Protein AF-A0A9N8PB62-F1 (afdb_monomer)

Secondary structure (DSSP, 8-state):
-----------S-STTEEEEEETTEEEEEEEE-GGGHHHHBGGGT-SB-BHHHHHHHH-TT---S-GGGGTTS-HHHHHHHHHHHHHHHHHHHHHH-SSSS-EEEE--SGGGGTS-S--TTEEEEE--TTGGGHHHHHHHHPPP----------SSS-HHHHHHHHHHHHHHHHHHTT--GGG------------------

Foldseek 3Di:
DDDPDPDDDDDLDFFFFFWDQDPVFIDTDVDGPPPCCCPQDQLNPHDTDHLNLLLVCLDVVDDDHHVVSNVPPDPRNSVRLLVNLQVVVLVVLVVPDPDQAADEAEAAAPRSSSHDQDHPSHPGYDDDPHRNCVVVVCVVPDQQFFDDDDDDDPPPHHPVVVQVVVQVVRLVVSVVSPHDNVPDDDDDDDDDDDDDPPPDD

Radius of gyration: 25.13 Å; Cα contacts (8 Å, |Δi|>4): 243; chains: 1; bounding box: 57×44×75 Å

Organism: NCBI:txid2773714

Structure (mmCIF, N/CA/C/O backbone):
data_AF-A0A9N8PB62-F1
#
_entry.id   AF-A0A9N8PB62-F1
#
loop_
_atom_site.group_PDB
_atom_site.id
_atom_site.type_symbol
_atom_site.label_atom_id
_atom_site.label_alt_id
_atom_site.label_comp_id
_atom_site.label_asym_id
_atom_site.label_entity_id
_atom_site.label_seq_id
_atom_site.pdbx_PDB_ins_code
_atom_site.Cartn_x
_atom_site.Cartn_y
_atom_site.Cartn_z
_atom_site.occupancy
_atom_site.B_iso_or_equiv
_atom_site.auth_seq_id
_atom_site.auth_comp_id
_atom_site.auth_asym_id
_atom_site.auth_atom_id
_atom_site.pdbx_PDB_model_num
ATOM 1 N N . MET A 1 1 ? -4.835 13.636 24.554 1.00 39.34 1 MET A N 1
ATOM 2 C CA . MET A 1 1 ? -5.761 12.693 23.899 1.00 39.34 1 MET A CA 1
ATOM 3 C C . MET A 1 1 ? -4.917 11.677 23.157 1.00 39.34 1 MET A C 1
ATOM 5 O O . MET A 1 1 ? -4.281 12.049 22.180 1.00 39.34 1 MET A O 1
ATOM 9 N N . ASN A 1 2 ? -4.845 10.448 23.664 1.00 38.50 2 ASN A N 1
ATOM 10 C CA . ASN A 1 2 ? -4.291 9.321 22.919 1.00 38.50 2 ASN A CA 1
ATOM 11 C C . ASN A 1 2 ? -5.467 8.674 22.191 1.00 38.50 2 ASN A C 1
ATOM 13 O O . ASN A 1 2 ? -6.290 8.031 22.828 1.00 38.50 2 ASN A O 1
ATOM 17 N N . PHE A 1 3 ? -5.585 8.906 20.886 1.00 50.25 3 PHE A N 1
ATOM 18 C CA . PHE A 1 3 ? -6.520 8.157 20.052 1.00 50.25 3 PHE A CA 1
ATOM 19 C C . PHE A 1 3 ? -5.812 6.902 19.550 1.00 50.25 3 PHE A C 1
ATOM 21 O O . PHE A 1 3 ? -4.700 6.994 19.026 1.00 50.25 3 PHE A O 1
ATOM 28 N N . SER A 1 4 ? -6.460 5.746 19.672 1.00 57.56 4 SER A N 1
ATOM 29 C CA . SER A 1 4 ? -6.029 4.522 18.997 1.00 57.56 4 SER A CA 1
ATOM 30 C C . SER A 1 4 ? -6.233 4.693 17.491 1.00 57.56 4 SER A C 1
ATOM 32 O O . SER A 1 4 ? -7.324 4.481 16.967 1.00 57.56 4 SER A O 1
ATOM 34 N N . TYR A 1 5 ? -5.190 5.146 16.796 1.00 69.31 5 TYR A N 1
ATOM 35 C CA . TYR A 1 5 ? -5.151 5.249 15.340 1.00 69.31 5 TYR A CA 1
ATOM 36 C C . TYR A 1 5 ? -4.331 4.078 14.778 1.00 69.31 5 TYR A C 1
ATOM 38 O O . TYR A 1 5 ? -3.300 3.741 15.366 1.00 69.31 5 TYR A O 1
ATOM 46 N N . PRO A 1 6 ? -4.747 3.450 13.663 1.00 74.88 6 PRO A N 1
ATOM 47 C CA . PRO A 1 6 ? -3.924 2.444 12.999 1.00 74.88 6 PRO A CA 1
ATOM 48 C C . PRO A 1 6 ? -2.537 3.017 12.683 1.00 74.88 6 PRO A C 1
ATOM 50 O O . PRO A 1 6 ? -2.450 4.100 12.111 1.00 74.88 6 PRO A O 1
ATOM 53 N N . ASP A 1 7 ? -1.447 2.323 13.020 1.00 83.06 7 ASP A N 1
ATOM 54 C CA . ASP A 1 7 ? -0.124 2.785 12.581 1.00 83.06 7 ASP A CA 1
ATOM 55 C C . ASP A 1 7 ? -0.032 2.650 11.057 1.00 83.06 7 ASP A C 1
ATOM 57 O O . ASP A 1 7 ? -0.105 1.552 10.499 1.00 83.06 7 ASP A O 1
ATOM 61 N N . VAL A 1 8 ? 0.084 3.789 10.377 1.00 89.69 8 VAL A N 1
ATOM 62 C CA . VAL A 1 8 ? 0.177 3.865 8.920 1.00 89.69 8 VAL A CA 1
ATOM 63 C C . VAL A 1 8 ? 1.532 4.449 8.553 1.00 89.69 8 VAL A C 1
ATOM 65 O O . VAL A 1 8 ? 1.867 5.576 8.924 1.00 89.69 8 VAL A O 1
ATOM 68 N N . LYS A 1 9 ? 2.296 3.699 7.756 1.00 89.69 9 LYS A N 1
ATOM 69 C CA . LYS A 1 9 ? 3.533 4.169 7.127 1.00 89.69 9 LYS A CA 1
ATOM 70 C C . LYS A 1 9 ? 3.310 4.351 5.633 1.00 89.69 9 LYS A C 1
ATOM 72 O O . LYS A 1 9 ? 2.931 3.417 4.934 1.00 89.69 9 LYS A O 1
ATOM 77 N N . SER A 1 10 ? 3.592 5.555 5.147 1.00 90.06 10 SER A N 1
ATOM 78 C CA . SER A 1 10 ? 3.495 5.892 3.727 1.00 90.06 10 SER A CA 1
ATOM 79 C C . SER A 1 10 ? 4.882 5.979 3.103 1.00 90.06 10 SER A C 1
ATOM 81 O O . SER A 1 10 ? 5.781 6.608 3.659 1.00 90.06 10 SER A O 1
ATOM 83 N N . ILE A 1 11 ? 5.037 5.400 1.912 1.00 92.00 11 ILE A N 1
ATOM 84 C CA . ILE A 1 11 ? 6.221 5.569 1.063 1.00 92.00 11 ILE A CA 1
ATOM 85 C C . ILE A 1 11 ? 5.816 6.027 -0.337 1.00 92.00 11 ILE A C 1
ATOM 87 O O . ILE A 1 11 ? 4.739 5.691 -0.822 1.00 92.00 11 ILE A O 1
ATOM 91 N N . GLY A 1 12 ? 6.694 6.782 -1.000 1.00 91.81 12 GLY A N 1
ATOM 92 C CA . GLY A 1 12 ? 6.495 7.293 -2.363 1.00 91.81 12 GLY A CA 1
ATOM 93 C C . GLY A 1 12 ? 6.676 6.233 -3.456 1.00 91.81 12 GLY A C 1
ATOM 94 O O . GLY A 1 12 ? 7.451 6.440 -4.389 1.00 91.81 12 GLY A O 1
ATOM 95 N N . LEU A 1 13 ? 5.999 5.090 -3.331 1.00 95.00 13 LEU A N 1
ATOM 96 C CA . LEU A 1 13 ? 6.067 3.967 -4.265 1.00 95.00 13 LEU A CA 1
ATOM 97 C C . LEU A 1 13 ? 4.663 3.605 -4.760 1.00 95.00 13 LEU A C 1
ATOM 99 O O . LEU A 1 13 ? 3.842 3.082 -4.013 1.00 95.00 13 LEU A O 1
ATOM 103 N N . GLY A 1 14 ? 4.402 3.851 -6.038 1.00 94.81 14 GLY A N 1
ATOM 104 C CA . GLY A 1 14 ? 3.176 3.449 -6.720 1.00 94.81 14 GLY A CA 1
ATOM 105 C C . GLY A 1 14 ? 3.399 3.345 -8.224 1.00 94.81 14 GLY A C 1
ATOM 106 O O . GLY A 1 14 ? 4.504 3.607 -8.693 1.00 94.81 14 GLY A O 1
ATOM 107 N N . GLY A 1 15 ? 2.356 2.992 -8.982 1.00 95.31 15 GLY A N 1
ATOM 108 C CA . GLY A 1 15 ? 2.440 2.732 -10.432 1.00 95.31 15 GLY A CA 1
ATOM 109 C C . GLY A 1 15 ? 2.981 3.888 -11.274 1.00 95.31 15 GLY A C 1
ATOM 110 O O . GLY A 1 15 ? 3.637 3.661 -12.285 1.00 95.31 15 GLY A O 1
ATOM 111 N N . GLY A 1 16 ? 2.730 5.125 -10.846 1.00 96.94 16 GLY A N 1
ATOM 112 C CA . GLY A 1 16 ? 3.211 6.327 -11.524 1.00 96.94 16 GLY A CA 1
ATOM 113 C C . GLY A 1 16 ? 4.536 6.869 -10.989 1.00 96.94 16 GLY A C 1
ATOM 114 O O . GLY A 1 16 ? 4.980 7.901 -11.485 1.00 96.94 16 GLY A O 1
ATOM 115 N N . SER A 1 17 ? 5.146 6.241 -9.972 1.00 97.88 17 SER A N 1
ATOM 116 C CA . SER A 1 17 ? 6.426 6.715 -9.430 1.00 97.88 17 SER A CA 1
ATOM 117 C C . SER A 1 17 ? 7.483 6.701 -10.528 1.00 97.88 17 SER A C 1
ATOM 119 O O . SER A 1 17 ? 7.641 5.696 -11.225 1.00 97.88 17 SER A O 1
ATOM 121 N N . ILE A 1 18 ? 8.194 7.816 -10.676 1.00 98.12 18 ILE A N 1
ATOM 122 C CA . ILE A 1 18 ? 9.150 8.017 -11.766 1.00 98.12 18 ILE A CA 1
ATOM 123 C C . ILE A 1 18 ? 10.412 7.202 -11.492 1.00 98.12 18 ILE A C 1
ATOM 125 O O . ILE A 1 18 ? 10.937 7.213 -10.377 1.00 98.12 18 ILE A O 1
ATOM 129 N N . VAL A 1 19 ? 10.895 6.488 -12.506 1.00 98.00 19 VAL A N 1
ATOM 130 C CA . VAL A 1 19 ? 12.103 5.665 -12.430 1.00 98.00 19 VAL A CA 1
ATOM 131 C C . VAL A 1 19 ? 13.220 6.356 -13.196 1.00 98.00 19 VAL A C 1
ATOM 133 O O . VAL A 1 19 ? 13.048 6.719 -14.359 1.00 98.00 19 VAL A O 1
ATOM 136 N N . ARG A 1 20 ? 14.374 6.530 -12.550 1.00 96.44 20 ARG A N 1
ATOM 137 C CA . ARG A 1 20 ? 15.567 7.106 -13.184 1.00 96.44 20 ARG A CA 1
ATOM 138 C C . ARG A 1 20 ? 16.742 6.153 -13.045 1.00 96.44 20 ARG A C 1
ATOM 140 O O . ARG A 1 20 ? 17.052 5.713 -11.935 1.00 96.44 20 ARG A O 1
ATOM 147 N N . GLU A 1 21 ? 17.387 5.861 -14.166 1.00 93.19 21 GLU A N 1
ATOM 148 C CA . GLU A 1 21 ? 18.652 5.132 -14.216 1.00 93.19 21 GLU A CA 1
ATOM 149 C C . GLU A 1 21 ? 19.822 6.123 -14.221 1.00 93.19 21 GLU A C 1
ATOM 151 O O . GLU A 1 21 ? 19.811 7.119 -14.947 1.00 93.19 21 GLU A O 1
ATOM 156 N N . HIS A 1 22 ? 20.828 5.844 -13.398 1.00 89.94 22 HIS A N 1
ATOM 157 C CA . HIS A 1 22 ? 22.083 6.584 -13.321 1.00 89.94 22 HIS A CA 1
ATOM 158 C C . HIS A 1 22 ? 23.238 5.591 -13.146 1.00 89.94 22 HIS A C 1
ATOM 160 O O . HIS A 1 22 ? 23.017 4.445 -12.755 1.00 89.94 22 HIS A O 1
ATOM 166 N N . ASP A 1 23 ? 24.480 6.041 -13.333 1.00 82.56 23 ASP A N 1
ATOM 167 C CA . ASP A 1 23 ? 25.670 5.183 -13.191 1.00 82.56 23 ASP A CA 1
ATOM 168 C C . ASP A 1 23 ? 25.783 4.527 -11.801 1.00 82.56 23 ASP A C 1
ATOM 170 O O . ASP A 1 23 ? 26.299 3.422 -11.659 1.00 82.56 23 ASP A O 1
ATOM 174 N N . ALA A 1 24 ? 25.260 5.193 -10.765 1.00 80.25 24 ALA A N 1
ATOM 175 C CA . ALA A 1 24 ? 25.245 4.708 -9.384 1.00 80.25 24 ALA A CA 1
ATOM 176 C C . ALA A 1 24 ? 24.044 3.794 -9.044 1.00 80.25 24 ALA A C 1
ATOM 178 O O . ALA A 1 24 ? 23.916 3.361 -7.897 1.00 80.25 24 ALA A O 1
ATOM 179 N N . GLY A 1 25 ? 23.152 3.517 -10.003 1.00 86.81 25 GLY A N 1
ATOM 180 C CA . GLY A 1 25 ? 21.987 2.643 -9.840 1.00 86.81 25 GLY A CA 1
ATOM 181 C C . GLY A 1 25 ? 20.647 3.305 -10.181 1.00 86.81 25 GLY A C 1
ATOM 182 O O . GLY A 1 25 ? 20.578 4.348 -10.829 1.00 86.81 25 GLY A O 1
ATOM 183 N N . THR A 1 26 ? 19.556 2.677 -9.735 1.00 95.00 26 THR A N 1
ATOM 184 C CA . THR A 1 26 ? 18.180 3.108 -10.039 1.00 95.00 26 THR A CA 1
ATOM 185 C C . THR A 1 26 ? 17.526 3.818 -8.857 1.00 95.00 26 THR A C 1
ATOM 187 O O . THR A 1 26 ? 17.574 3.352 -7.713 1.00 95.00 26 THR A O 1
ATOM 190 N N . THR A 1 27 ? 16.841 4.924 -9.142 1.00 95.94 27 THR A N 1
ATOM 191 C CA . THR A 1 27 ? 15.971 5.620 -8.185 1.00 95.94 27 THR A CA 1
ATOM 192 C C . THR A 1 27 ? 14.504 5.481 -8.589 1.00 95.94 27 THR A C 1
ATOM 194 O O . THR A 1 27 ? 14.190 5.358 -9.772 1.00 95.94 27 THR A O 1
ATOM 197 N N . VAL A 1 28 ? 13.609 5.451 -7.595 1.00 97.31 28 VAL A N 1
ATOM 198 C CA . VAL A 1 28 ? 12.157 5.316 -7.778 1.00 97.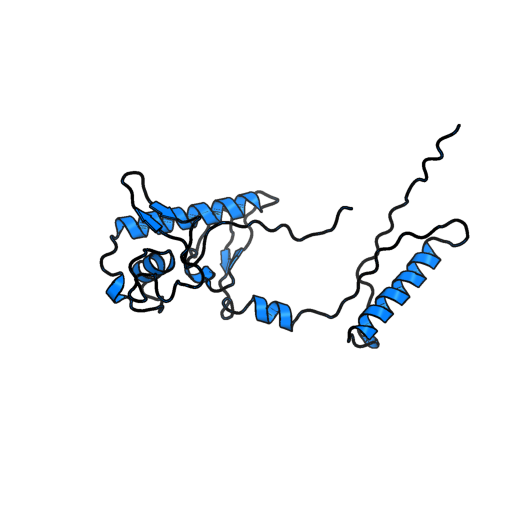31 28 VAL A CA 1
ATOM 199 C C . VAL A 1 28 ? 11.460 6.361 -6.913 1.00 97.31 28 VAL A C 1
ATOM 201 O O . VAL A 1 28 ? 11.594 6.330 -5.687 1.00 97.31 28 VAL A O 1
ATOM 204 N N . GLY A 1 29 ? 10.721 7.266 -7.550 1.00 95.12 29 GLY A N 1
ATOM 205 C CA . GLY A 1 29 ? 10.063 8.389 -6.888 1.00 95.12 29 GLY A CA 1
ATOM 206 C C . GLY A 1 29 ? 11.047 9.362 -6.207 1.00 95.12 29 GLY A C 1
ATOM 207 O O . GLY A 1 29 ? 12.228 9.396 -6.562 1.00 95.12 29 GLY A O 1
ATOM 208 N N . PRO A 1 30 ? 10.584 10.154 -5.215 1.00 93.81 30 PRO A N 1
ATOM 209 C CA . PRO A 1 30 ? 9.226 10.160 -4.649 1.00 93.81 30 PRO A CA 1
ATOM 210 C C . PRO A 1 30 ? 8.180 10.808 -5.566 1.00 93.81 30 PRO A C 1
ATOM 212 O O . PRO A 1 30 ? 6.982 10.700 -5.308 1.00 93.81 30 PRO A O 1
ATOM 215 N N . ASP A 1 31 ? 8.621 11.491 -6.617 1.00 96.12 31 ASP A N 1
ATOM 216 C CA . ASP A 1 31 ? 7.762 12.119 -7.604 1.00 96.12 31 ASP A CA 1
ATOM 217 C C . ASP A 1 31 ? 7.057 11.093 -8.503 1.00 96.12 31 ASP A C 1
ATOM 219 O O . ASP A 1 31 ? 7.514 9.965 -8.711 1.00 96.12 31 ASP A O 1
ATOM 223 N N . SER A 1 32 ? 5.881 11.479 -8.993 1.00 97.00 32 SER A N 1
ATOM 224 C CA . SER A 1 32 ? 4.968 10.588 -9.699 1.00 97.00 32 SER A CA 1
ATOM 225 C C . SER A 1 32 ? 4.154 11.358 -10.724 1.00 97.00 32 SER A C 1
ATOM 227 O O . SER A 1 32 ? 3.732 12.487 -10.470 1.00 97.00 32 SER A O 1
ATOM 229 N N . VAL A 1 33 ? 3.865 10.715 -11.854 1.00 97.06 33 VAL A N 1
ATOM 230 C CA . VAL A 1 33 ? 2.919 11.243 -12.853 1.00 97.06 33 VAL A CA 1
ATOM 231 C C . VAL A 1 33 ? 1.465 11.183 -12.362 1.00 97.06 33 VAL A C 1
ATOM 233 O O . VAL A 1 33 ? 0.587 11.840 -12.921 1.00 97.06 33 VAL A O 1
ATOM 236 N N . GLY A 1 34 ? 1.197 10.433 -11.284 1.00 93.62 34 GLY A N 1
ATOM 237 C CA . GLY A 1 34 ? -0.093 10.396 -10.597 1.00 93.62 34 GLY A CA 1
ATOM 238 C C . GLY A 1 34 ? -1.259 10.089 -11.537 1.00 93.62 34 GLY A C 1
ATOM 239 O O . GLY A 1 34 ? -1.247 9.091 -12.255 1.00 93.62 34 GLY A O 1
ATOM 240 N N . TYR A 1 35 ? -2.264 10.970 -11.550 1.00 93.31 35 TYR A N 1
ATOM 241 C CA . TYR A 1 35 ? -3.454 10.829 -12.399 1.00 93.31 35 TYR A CA 1
ATOM 242 C C . TYR A 1 35 ? -3.144 10.861 -13.906 1.00 93.31 35 TYR A C 1
ATOM 244 O O . TYR A 1 35 ? -3.961 10.405 -14.700 1.00 93.31 35 TYR A O 1
ATOM 252 N N . LYS A 1 36 ? -1.969 11.367 -14.305 1.00 97.00 36 LYS A N 1
ATOM 253 C CA . LYS A 1 36 ? -1.535 11.441 -15.706 1.00 97.00 36 LYS A CA 1
ATOM 254 C C . LYS A 1 36 ? -0.840 10.172 -16.197 1.00 97.00 36 LYS A C 1
ATOM 256 O O . LYS A 1 36 ? -0.281 10.165 -17.287 1.00 97.00 36 LYS A O 1
ATOM 261 N N . ILE A 1 37 ? -0.852 9.086 -15.421 1.00 96.75 37 ILE A N 1
ATOM 262 C CA . ILE A 1 37 ? -0.176 7.838 -15.801 1.00 96.75 37 ILE A CA 1
ATOM 263 C C . ILE A 1 37 ? -0.597 7.334 -17.186 1.00 96.75 37 ILE A C 1
ATOM 265 O O . ILE A 1 37 ? 0.260 6.933 -17.961 1.00 96.75 37 ILE A O 1
ATOM 269 N N . GLN A 1 38 ? -1.883 7.445 -17.531 1.00 96.69 38 GLN A N 1
ATOM 270 C CA . GLN A 1 38 ? -2.423 7.004 -18.822 1.00 96.69 38 GLN A CA 1
ATOM 271 C C . GLN A 1 38 ? -1.957 7.842 -20.022 1.00 96.69 38 GLN A C 1
ATOM 273 O O . GLN A 1 38 ? -2.231 7.462 -21.152 1.00 96.69 38 GLN A O 1
ATOM 278 N N . THR A 1 39 ? -1.298 8.979 -19.799 1.00 97.19 39 THR A N 1
ATOM 279 C CA . THR A 1 39 ? -0.806 9.858 -20.870 1.00 97.19 39 THR A CA 1
ATOM 280 C C . THR A 1 39 ? 0.706 10.053 -20.832 1.00 97.19 39 THR A C 1
ATOM 282 O O . THR A 1 39 ? 1.304 10.322 -21.864 1.00 97.19 39 THR A O 1
ATOM 285 N N . GLU A 1 40 ? 1.328 9.945 -19.656 1.00 98.00 40 GLU A N 1
ATOM 286 C CA . GLU A 1 40 ? 2.749 10.260 -19.457 1.00 98.00 40 GLU A CA 1
ATOM 287 C C . GLU A 1 40 ? 3.633 9.008 -19.380 1.00 98.00 40 GLU A C 1
ATOM 289 O O . GLU A 1 40 ? 4.809 9.091 -19.726 1.00 98.00 40 GLU A O 1
ATOM 294 N N . ALA A 1 41 ? 3.108 7.853 -18.948 1.00 98.06 41 ALA A N 1
ATOM 295 C CA . ALA A 1 41 ? 3.917 6.638 -18.838 1.00 98.06 41 ALA A CA 1
ATOM 296 C C . ALA A 1 41 ? 4.179 5.988 -20.206 1.00 98.06 41 ALA A C 1
ATOM 298 O O . ALA A 1 41 ? 3.347 6.066 -21.117 1.00 98.06 41 ALA A O 1
ATOM 299 N N . LEU A 1 42 ? 5.322 5.310 -20.339 1.00 98.19 42 LEU A N 1
ATOM 300 C CA . LEU A 1 42 ? 5.787 4.753 -21.616 1.00 98.19 42 LEU A CA 1
ATOM 301 C C . LEU A 1 42 ? 4.810 3.719 -22.186 1.00 98.19 42 LEU A C 1
ATOM 303 O O . LEU A 1 42 ? 4.464 3.795 -23.362 1.00 98.19 42 LEU A O 1
ATOM 307 N N . VAL A 1 43 ? 4.289 2.802 -21.362 1.00 97.69 43 VAL A N 1
ATOM 308 C CA . VAL A 1 43 ? 3.311 1.781 -21.792 1.00 97.69 43 VAL A CA 1
ATOM 309 C C . VAL A 1 43 ? 2.004 2.374 -22.321 1.00 97.69 43 VAL A C 1
ATOM 311 O O . VAL A 1 43 ? 1.225 1.656 -22.940 1.00 97.69 43 VAL A O 1
ATOM 314 N N . PHE A 1 44 ? 1.737 3.661 -22.102 1.00 97.94 44 PHE A N 1
ATOM 315 C CA . PHE A 1 44 ? 0.574 4.353 -22.660 1.00 97.94 44 PHE A CA 1
ATOM 316 C C . PHE A 1 44 ? 0.937 5.354 -23.772 1.00 97.94 44 PHE A C 1
ATOM 318 O O . PHE A 1 44 ? 0.087 6.134 -24.195 1.00 97.94 44 PHE A O 1
ATOM 325 N N . GLY A 1 45 ? 2.175 5.317 -24.277 1.00 97.06 45 GLY A N 1
ATOM 326 C CA . GLY A 1 45 ? 2.658 6.191 -25.352 1.00 97.06 45 GLY A CA 1
ATOM 327 C C . GLY A 1 45 ? 3.202 7.542 -24.880 1.00 97.06 45 GLY A C 1
ATOM 328 O O . GLY A 1 45 ? 3.442 8.422 -25.707 1.00 97.06 45 GLY A O 1
ATOM 329 N N . GLY A 1 46 ? 3.385 7.720 -23.571 1.00 97.81 46 GLY A N 1
ATOM 330 C CA . GLY A 1 46 ? 4.054 8.884 -23.003 1.00 97.81 46 GLY A CA 1
ATOM 331 C C . GLY A 1 46 ? 5.581 8.788 -23.074 1.00 97.81 46 GLY A C 1
ATOM 332 O O . GLY A 1 46 ? 6.145 7.937 -23.761 1.00 97.81 46 GLY A O 1
ATOM 333 N N . ASN A 1 47 ? 6.269 9.676 -22.358 1.00 97.38 47 ASN A N 1
ATOM 334 C CA . ASN A 1 47 ? 7.731 9.802 -22.389 1.00 97.38 47 ASN A CA 1
ATOM 335 C C . ASN A 1 47 ? 8.395 9.730 -21.003 1.00 97.38 47 ASN A C 1
ATOM 337 O O . ASN A 1 47 ? 9.609 9.911 -20.892 1.00 97.38 47 ASN A O 1
ATOM 341 N N . VAL A 1 48 ? 7.622 9.473 -19.947 1.00 98.06 48 VAL A N 1
ATOM 342 C CA . VAL A 1 48 ? 8.117 9.378 -18.576 1.00 98.06 48 VAL A CA 1
ATOM 343 C C . VAL A 1 48 ? 8.208 7.915 -18.178 1.00 98.06 48 VAL A C 1
ATOM 345 O O . VAL A 1 48 ? 7.210 7.205 -18.152 1.00 98.06 48 VAL A O 1
ATOM 348 N N . ALA A 1 49 ? 9.407 7.466 -17.817 1.00 97.94 49 ALA A N 1
ATOM 349 C CA . ALA A 1 49 ? 9.605 6.118 -17.311 1.00 97.94 49 ALA A CA 1
ATOM 350 C C . ALA A 1 49 ? 9.066 5.993 -15.873 1.00 97.94 49 ALA A C 1
ATOM 352 O O . ALA A 1 49 ? 9.459 6.741 -14.974 1.00 97.94 49 ALA A O 1
ATOM 353 N N . THR A 1 50 ? 8.170 5.037 -15.649 1.00 98.25 50 THR A N 1
ATOM 354 C CA . THR A 1 50 ? 7.466 4.804 -14.381 1.00 98.25 50 THR A CA 1
ATOM 355 C C . THR A 1 50 ? 7.645 3.375 -13.882 1.00 98.25 50 THR A C 1
ATOM 357 O O . THR A 1 50 ? 8.059 2.483 -14.619 1.00 98.25 50 THR A O 1
ATOM 360 N N . THR A 1 51 ? 7.303 3.113 -12.620 1.00 97.69 51 THR A N 1
ATOM 361 C CA . THR A 1 51 ? 7.336 1.748 -12.065 1.00 97.69 51 THR A CA 1
ATOM 362 C C . THR A 1 51 ? 6.482 0.775 -12.880 1.00 97.69 51 THR A C 1
ATOM 364 O O . THR A 1 51 ? 6.902 -0.361 -13.079 1.00 97.69 51 THR A O 1
ATOM 367 N N . THR A 1 52 ? 5.326 1.213 -13.396 1.00 97.12 52 THR A N 1
ATOM 368 C CA . THR A 1 52 ? 4.449 0.380 -14.236 1.00 97.12 52 THR A CA 1
ATOM 369 C C . THR A 1 52 ? 5.178 -0.092 -15.491 1.00 97.12 52 THR A C 1
ATOM 371 O O . THR A 1 52 ? 5.080 -1.266 -15.842 1.00 97.12 52 THR A O 1
ATOM 374 N N . ASP A 1 53 ? 5.972 0.782 -16.112 1.00 97.81 53 ASP A N 1
ATOM 375 C CA . ASP A 1 53 ? 6.738 0.467 -17.321 1.00 97.81 53 ASP A CA 1
ATOM 376 C C . ASP A 1 53 ? 7.763 -0.644 -17.066 1.00 97.81 53 ASP A C 1
ATOM 378 O O . ASP A 1 53 ? 7.788 -1.659 -17.766 1.00 97.81 53 ASP A O 1
ATOM 382 N N . TYR A 1 54 ? 8.556 -0.504 -16.000 1.00 97.56 54 TYR A N 1
ATOM 383 C CA . TYR A 1 54 ? 9.554 -1.509 -15.615 1.00 97.56 54 TYR A CA 1
ATOM 384 C C . TYR A 1 54 ? 8.912 -2.816 -15.143 1.00 97.56 54 TYR A C 1
ATOM 386 O O . TYR A 1 54 ? 9.445 -3.901 -15.389 1.00 97.56 54 TYR A O 1
ATOM 394 N N . THR A 1 55 ? 7.758 -2.737 -14.483 1.00 96.69 55 THR A N 1
ATOM 395 C CA . THR A 1 55 ? 6.976 -3.903 -14.072 1.00 96.69 55 THR A CA 1
ATOM 396 C C . THR A 1 55 ? 6.460 -4.681 -15.290 1.00 96.69 55 THR A C 1
ATOM 398 O O . THR A 1 55 ? 6.629 -5.901 -15.334 1.00 96.69 55 THR A O 1
ATOM 401 N N . VAL A 1 56 ? 5.911 -4.003 -16.306 1.00 96.69 56 VAL A N 1
ATOM 402 C CA . VAL A 1 56 ? 5.441 -4.628 -17.561 1.00 96.69 56 VAL A CA 1
ATOM 403 C C . VAL A 1 56 ? 6.598 -5.208 -18.377 1.00 96.69 56 VAL A C 1
ATOM 405 O O . VAL A 1 56 ? 6.461 -6.302 -18.930 1.00 96.69 56 VAL A O 1
ATOM 408 N N . ALA A 1 57 ? 7.736 -4.514 -18.439 1.00 96.50 57 ALA A N 1
ATOM 409 C CA . ALA A 1 57 ? 8.928 -5.004 -19.132 1.00 96.50 57 ALA A CA 1
ATOM 410 C C . ALA A 1 57 ? 9.548 -6.224 -18.428 1.00 96.50 57 ALA A C 1
ATOM 412 O O . ALA A 1 57 ? 10.007 -7.164 -19.075 1.00 96.50 57 ALA A O 1
ATOM 413 N N . GLY A 1 58 ? 9.544 -6.231 -17.093 1.00 94.06 58 GLY A N 1
ATOM 414 C CA . GLY A 1 58 ? 10.189 -7.260 -16.282 1.00 94.06 58 GLY A CA 1
ATOM 415 C C . GLY A 1 58 ? 9.346 -8.498 -15.975 1.00 94.06 58 GLY A C 1
ATOM 416 O O . GLY A 1 58 ? 9.883 -9.428 -15.361 1.00 94.06 58 GLY A O 1
ATOM 417 N N . ASN A 1 59 ? 8.058 -8.520 -16.329 1.00 91.19 59 ASN A N 1
ATOM 418 C CA . ASN A 1 59 ? 7.167 -9.653 -16.081 1.00 91.19 59 ASN A CA 1
ATOM 419 C C . ASN A 1 59 ? 6.185 -9.869 -17.245 1.00 91.19 59 ASN A C 1
ATOM 421 O O . ASN A 1 59 ? 5.236 -9.112 -17.452 1.00 91.19 59 ASN A O 1
ATOM 425 N N . GLY A 1 60 ? 6.389 -10.983 -17.954 1.00 87.81 60 GLY A N 1
ATOM 426 C CA . GLY A 1 60 ? 5.618 -11.374 -19.131 1.00 87.81 60 GLY A CA 1
ATOM 427 C C . GLY A 1 60 ? 4.122 -11.602 -18.890 1.00 87.81 60 GLY A C 1
ATOM 428 O O . GLY A 1 60 ? 3.344 -11.495 -19.840 1.00 87.81 60 GLY A O 1
ATOM 429 N N . ASN A 1 61 ? 3.705 -11.830 -17.646 1.00 87.75 61 ASN A N 1
ATOM 430 C CA . ASN A 1 61 ? 2.319 -12.147 -17.291 1.00 87.75 61 ASN A CA 1
ATOM 431 C C . ASN A 1 61 ? 1.458 -10.903 -17.024 1.00 87.75 61 ASN A C 1
ATOM 433 O O . ASN A 1 61 ? 0.260 -11.026 -16.789 1.00 87.75 61 ASN A O 1
ATOM 437 N N . ILE A 1 62 ? 2.052 -9.707 -17.037 1.00 90.56 62 ILE A N 1
ATOM 438 C CA . ILE A 1 62 ? 1.341 -8.463 -16.730 1.00 90.56 62 ILE A CA 1
ATOM 439 C C . ILE A 1 62 ? 0.813 -7.828 -18.012 1.00 90.56 62 ILE A C 1
ATOM 441 O O . ILE A 1 62 ? 1.587 -7.480 -18.907 1.00 90.56 62 ILE A O 1
ATOM 445 N N . THR A 1 63 ? -0.500 -7.621 -18.066 1.00 90.50 63 THR A N 1
ATOM 446 C CA . THR A 1 63 ? -1.191 -6.969 -19.184 1.00 90.50 63 THR A CA 1
ATOM 447 C C . THR A 1 63 ? -1.641 -5.568 -18.772 1.00 90.50 63 THR A C 1
ATOM 449 O O . THR A 1 63 ? -2.748 -5.383 -18.272 1.00 90.50 63 THR A O 1
ATOM 452 N N . ILE A 1 64 ? -0.764 -4.578 -18.950 1.00 93.75 64 ILE A N 1
ATOM 453 C CA . ILE A 1 64 ? -1.053 -3.154 -18.725 1.00 93.75 64 ILE A CA 1
ATOM 454 C C . ILE A 1 64 ? -0.446 -2.363 -19.885 1.00 93.75 64 ILE A C 1
ATOM 456 O O . ILE A 1 64 ? 0.746 -2.498 -20.152 1.00 93.75 64 ILE A O 1
ATOM 460 N N . GLY A 1 65 ? -1.263 -1.540 -20.547 1.00 95.50 65 GLY A N 1
ATOM 461 C CA . GLY A 1 65 ? -0.833 -0.731 -21.688 1.00 95.50 65 GLY A CA 1
ATOM 462 C C . GLY A 1 65 ? -0.282 -1.561 -22.856 1.00 95.50 65 GLY A C 1
ATOM 463 O O . GLY A 1 65 ? -0.606 -2.740 -23.017 1.00 95.50 65 GLY A O 1
ATOM 464 N N . ASP A 1 66 ? 0.551 -0.928 -23.673 1.00 96.31 66 ASP A N 1
ATOM 465 C CA . ASP A 1 66 ? 1.263 -1.529 -24.794 1.00 96.31 66 ASP A CA 1
ATOM 466 C C . ASP A 1 66 ? 2.705 -1.881 -24.393 1.00 96.31 66 ASP A C 1
ATOM 468 O O . ASP A 1 66 ? 3.581 -1.021 -24.268 1.00 96.31 66 ASP A O 1
ATOM 472 N N . ARG A 1 67 ? 2.977 -3.183 -24.238 1.00 95.94 67 ARG A N 1
ATOM 473 C CA . ARG A 1 67 ? 4.316 -3.693 -23.903 1.00 95.94 67 ARG A CA 1
ATOM 474 C C . ARG A 1 67 ? 5.366 -3.332 -24.957 1.00 95.94 67 ARG A C 1
ATOM 476 O O . ARG A 1 67 ? 6.546 -3.269 -24.615 1.00 95.94 67 ARG A O 1
ATOM 483 N N . SER A 1 68 ? 4.984 -3.119 -26.218 1.00 96.00 68 SER A N 1
ATOM 484 C CA . SER A 1 68 ? 5.947 -2.775 -27.273 1.00 96.00 68 SER A CA 1
ATOM 485 C C . SER A 1 68 ? 6.700 -1.477 -26.976 1.00 96.00 68 SER A C 1
ATOM 487 O O . SER A 1 68 ? 7.884 -1.374 -27.295 1.00 96.00 68 SER A O 1
ATOM 489 N N . GLN A 1 69 ? 6.075 -0.565 -26.226 1.00 96.88 69 GLN A N 1
ATOM 490 C CA . GLN A 1 69 ? 6.666 0.713 -25.837 1.00 96.88 69 GLN A CA 1
ATOM 491 C C . GLN A 1 69 ? 7.808 0.579 -24.821 1.00 96.88 69 GLN A C 1
ATOM 493 O O . GLN A 1 69 ? 8.592 1.509 -24.674 1.00 96.88 69 GLN A O 1
ATOM 498 N N . VAL A 1 70 ? 7.949 -0.561 -24.134 1.00 97.00 70 VAL A N 1
ATOM 499 C CA . VAL A 1 70 ? 8.941 -0.747 -23.053 1.00 97.00 70 VAL A CA 1
ATOM 500 C C . VAL A 1 70 ? 9.971 -1.841 -23.327 1.00 97.00 70 VAL A C 1
ATOM 502 O O . VAL A 1 70 ? 10.795 -2.145 -22.468 1.00 97.00 70 VAL A O 1
ATOM 505 N N . GLN A 1 71 ? 9.984 -2.416 -24.533 1.00 94.12 71 GLN A N 1
ATOM 506 C CA . GLN A 1 71 ? 10.954 -3.460 -24.908 1.00 94.12 71 GLN A CA 1
ATOM 507 C C . GLN A 1 71 ? 12.402 -2.954 -24.969 1.00 94.12 71 GLN A C 1
ATOM 509 O O . GLN A 1 71 ? 13.336 -3.747 -24.919 1.00 94.12 71 GLN A O 1
ATOM 514 N N . HIS A 1 72 ? 12.586 -1.638 -25.082 1.00 94.19 72 HIS A N 1
ATOM 515 C CA . HIS A 1 72 ? 13.897 -1.000 -25.122 1.00 94.19 72 HIS A CA 1
ATOM 516 C C . HIS A 1 72 ? 14.552 -0.872 -23.733 1.00 94.19 72 HIS A C 1
ATOM 518 O O . HIS A 1 72 ? 15.733 -0.532 -23.657 1.00 94.19 72 HIS A O 1
ATOM 524 N N . LEU A 1 73 ? 13.814 -1.120 -22.640 1.00 95.31 73 LEU A N 1
ATOM 525 C CA . LEU A 1 73 ? 14.363 -1.069 -21.284 1.00 95.31 73 LEU A CA 1
ATOM 526 C C . LEU A 1 73 ? 15.383 -2.192 -21.072 1.00 95.31 73 LEU A C 1
ATO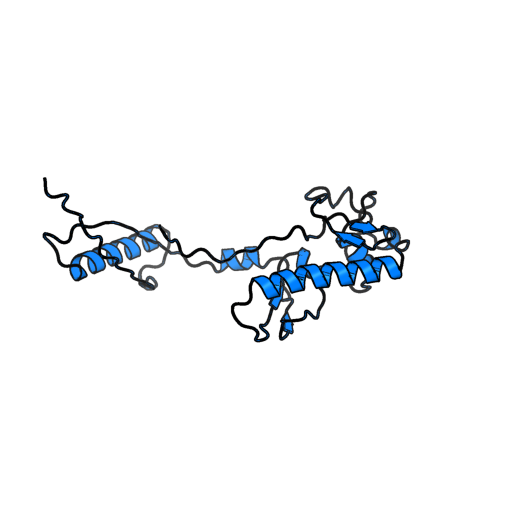M 528 O O . LEU A 1 73 ? 15.149 -3.354 -21.411 1.00 95.31 73 LEU A O 1
ATOM 532 N N . SER A 1 74 ? 16.531 -1.843 -20.493 1.00 94.38 74 SER A N 1
ATOM 533 C CA . SER A 1 74 ? 17.650 -2.774 -20.363 1.00 94.38 74 SER A CA 1
ATOM 534 C C . SER A 1 74 ? 17.377 -3.864 -19.308 1.00 94.38 74 SER A C 1
ATOM 536 O O . SER A 1 74 ? 16.795 -3.582 -18.255 1.00 94.38 74 SER A O 1
ATOM 538 N N . PRO A 1 75 ? 17.851 -5.112 -19.506 1.00 94.62 75 PRO A N 1
ATOM 539 C CA . PRO A 1 75 ? 17.741 -6.161 -18.486 1.00 94.62 75 PRO A CA 1
ATOM 540 C C . PRO A 1 75 ? 18.409 -5.791 -17.150 1.00 94.62 75 PRO A C 1
ATOM 542 O O . PRO A 1 75 ? 17.915 -6.153 -16.077 1.00 94.62 75 PRO A O 1
ATOM 545 N N . SER A 1 76 ? 19.518 -5.045 -17.204 1.00 94.38 76 SER A N 1
ATOM 546 C CA . SER A 1 76 ? 20.208 -4.501 -16.029 1.00 94.38 76 SER A CA 1
ATOM 547 C C . SER A 1 76 ? 19.357 -3.466 -15.296 1.00 94.38 76 SER A C 1
ATOM 549 O O . SER A 1 76 ? 19.238 -3.539 -14.072 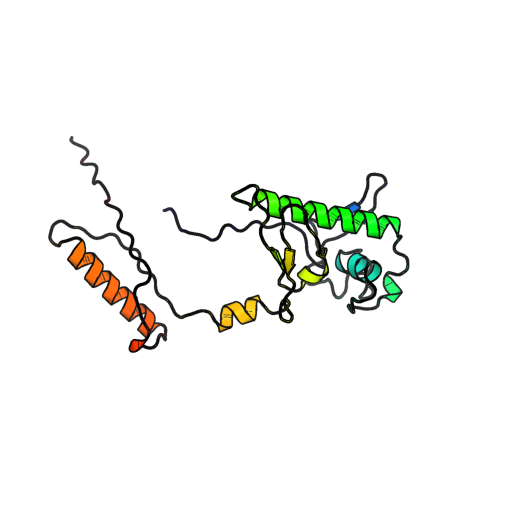1.00 94.38 76 SER A O 1
ATOM 551 N N . GLY A 1 77 ? 18.710 -2.559 -16.031 1.00 95.06 77 GLY A N 1
ATOM 552 C CA . GLY A 1 77 ? 17.799 -1.551 -15.493 1.00 95.06 77 GLY A CA 1
ATOM 553 C C . GLY A 1 77 ? 16.594 -2.176 -14.799 1.00 95.06 77 GLY A C 1
ATOM 554 O O . GLY A 1 77 ? 16.296 -1.854 -13.650 1.00 95.06 77 GLY A O 1
ATOM 555 N N . ILE A 1 78 ? 15.973 -3.175 -15.434 1.00 96.06 78 ILE A N 1
ATOM 556 C CA . ILE A 1 78 ? 14.872 -3.961 -14.854 1.00 96.06 78 ILE A CA 1
ATOM 557 C C . ILE A 1 78 ? 15.305 -4.662 -13.560 1.00 96.06 78 ILE A C 1
ATOM 559 O O . ILE A 1 78 ? 14.564 -4.665 -12.574 1.00 96.06 78 ILE A O 1
ATOM 563 N N . SER A 1 79 ? 16.499 -5.253 -13.541 1.00 95.44 79 SER A N 1
ATOM 564 C CA . SER A 1 79 ? 17.020 -5.947 -12.356 1.00 95.44 79 SER A CA 1
ATOM 565 C C . SER A 1 79 ? 17.301 -4.975 -11.206 1.00 95.44 79 SER A C 1
ATOM 567 O O . SER A 1 79 ? 16.895 -5.227 -10.069 1.00 95.44 79 SER A O 1
ATOM 569 N N . SER A 1 80 ? 17.924 -3.834 -11.508 1.00 96.38 80 SER A N 1
ATOM 570 C CA . SER A 1 80 ? 18.193 -2.760 -10.545 1.00 96.38 80 SER A CA 1
ATOM 571 C C . SER A 1 80 ? 16.896 -2.156 -9.988 1.00 96.38 80 SER A C 1
ATOM 573 O O . SER A 1 80 ? 16.752 -1.987 -8.775 1.00 96.38 80 SER A O 1
ATOM 575 N N . PHE A 1 81 ? 15.894 -1.936 -10.844 1.00 96.81 81 PHE A N 1
ATOM 576 C CA . PHE A 1 81 ? 14.548 -1.525 -10.446 1.00 96.81 81 PHE A CA 1
ATOM 577 C C . PHE A 1 81 ? 13.901 -2.516 -9.468 1.00 96.81 81 PHE A C 1
ATOM 579 O O . PHE A 1 81 ? 13.456 -2.113 -8.391 1.00 96.81 81 PHE A O 1
ATOM 586 N N . LYS A 1 82 ? 13.882 -3.814 -9.804 1.00 96.19 82 LYS A N 1
ATOM 587 C CA . LYS A 1 82 ? 13.304 -4.859 -8.941 1.00 96.19 82 LYS A CA 1
ATOM 588 C C . LYS A 1 82 ? 13.983 -4.889 -7.572 1.00 96.19 82 LYS A C 1
ATOM 590 O O . LYS A 1 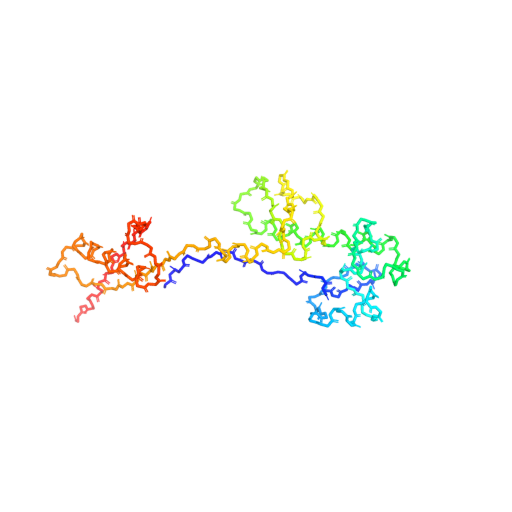82 ? 13.295 -4.944 -6.553 1.00 96.19 82 LYS A O 1
ATOM 595 N N . ALA A 1 83 ? 15.314 -4.799 -7.542 1.00 95.81 83 ALA A N 1
ATOM 596 C CA . ALA A 1 83 ? 16.079 -4.739 -6.299 1.00 95.81 83 ALA A CA 1
ATOM 597 C C . ALA A 1 83 ? 15.728 -3.489 -5.473 1.00 95.81 83 ALA A C 1
ATOM 599 O O . ALA A 1 83 ? 15.531 -3.583 -4.261 1.00 95.81 83 ALA A O 1
ATOM 600 N N . LYS A 1 84 ? 15.580 -2.328 -6.124 1.00 96.81 84 LYS A N 1
ATOM 601 C CA . LYS A 1 84 ? 15.216 -1.077 -5.452 1.00 96.81 84 LYS A CA 1
ATOM 602 C C . LYS A 1 84 ? 13.817 -1.131 -4.838 1.00 96.81 84 LYS A C 1
ATOM 604 O O . LYS A 1 84 ? 13.660 -0.757 -3.677 1.00 96.81 84 LYS A O 1
ATOM 609 N N . VAL A 1 85 ? 12.824 -1.612 -5.587 1.00 96.75 85 VAL A N 1
ATOM 610 C CA . VAL A 1 85 ? 11.444 -1.795 -5.103 1.00 96.75 85 VAL A CA 1
ATOM 611 C C . VAL A 1 85 ? 11.408 -2.762 -3.923 1.00 96.75 85 VAL A C 1
ATOM 613 O O . VAL A 1 85 ? 10.801 -2.448 -2.899 1.00 96.75 85 VAL A O 1
ATOM 616 N N . LYS A 1 86 ? 12.099 -3.904 -4.039 1.00 96.31 86 LYS A N 1
ATOM 617 C CA . LYS A 1 86 ? 12.210 -4.895 -2.964 1.00 96.31 86 LYS A CA 1
ATOM 618 C C . LYS A 1 86 ? 12.766 -4.265 -1.684 1.00 96.31 86 LYS A C 1
ATOM 620 O O . LYS A 1 86 ? 12.094 -4.303 -0.659 1.00 96.31 86 LYS A O 1
ATOM 625 N N . ALA A 1 87 ? 13.901 -3.571 -1.770 1.00 96.12 87 ALA A N 1
ATOM 626 C CA . ALA A 1 87 ? 14.515 -2.909 -0.619 1.00 96.12 87 ALA A CA 1
ATOM 627 C C . ALA A 1 87 ? 13.619 -1.822 0.011 1.00 96.12 87 ALA A C 1
ATOM 629 O O . ALA A 1 87 ? 13.608 -1.650 1.230 1.00 96.12 87 ALA A O 1
ATOM 630 N N . MET A 1 88 ? 12.858 -1.074 -0.800 1.00 96.06 88 MET A N 1
ATOM 631 C CA . MET A 1 88 ? 11.908 -0.077 -0.289 1.00 96.06 88 MET A CA 1
ATOM 632 C C . MET A 1 88 ? 10.778 -0.725 0.517 1.00 96.06 88 MET A C 1
ATOM 634 O O . MET A 1 88 ? 10.426 -0.207 1.575 1.00 96.06 88 MET A O 1
ATOM 638 N N . LEU A 1 89 ? 10.233 -1.845 0.037 1.00 95.50 89 LEU A N 1
ATOM 639 C CA . LEU A 1 89 ? 9.169 -2.580 0.724 1.00 95.50 89 LEU A CA 1
ATOM 640 C C . LEU A 1 89 ? 9.683 -3.262 1.997 1.00 95.50 89 LEU A C 1
ATOM 642 O O . LEU A 1 89 ? 9.067 -3.111 3.048 1.00 95.50 89 LEU A O 1
ATOM 646 N N . GLU A 1 90 ? 10.833 -3.935 1.932 1.00 95.50 90 GLU A N 1
ATOM 647 C CA . GLU A 1 90 ? 11.460 -4.595 3.089 1.00 95.50 90 GLU A CA 1
ATOM 648 C C . GLU A 1 90 ? 11.761 -3.602 4.213 1.00 95.50 90 GLU A C 1
ATOM 650 O O . GLU A 1 90 ? 11.479 -3.884 5.374 1.00 95.50 90 GLU A O 1
ATOM 655 N N . LYS A 1 91 ? 12.234 -2.394 3.881 1.00 94.81 91 LYS A N 1
ATOM 656 C CA . LYS A 1 91 ? 12.467 -1.338 4.875 1.00 94.81 91 LYS A CA 1
ATOM 657 C C . LYS A 1 91 ? 11.185 -0.922 5.604 1.00 94.81 91 LYS A C 1
ATOM 659 O O . LYS A 1 91 ? 11.226 -0.643 6.801 1.00 94.81 91 LYS A O 1
ATOM 664 N N . VAL A 1 92 ? 10.056 -0.842 4.897 1.00 93.69 92 VAL A N 1
ATOM 665 C CA . VAL A 1 92 ? 8.764 -0.506 5.519 1.00 93.69 92 VAL A CA 1
ATOM 666 C C . VAL A 1 92 ? 8.281 -1.646 6.399 1.00 93.69 92 VAL A C 1
ATOM 668 O O . VAL A 1 92 ? 7.870 -1.387 7.525 1.00 93.69 92 VAL A O 1
ATOM 671 N N . VAL A 1 93 ? 8.374 -2.886 5.913 1.00 92.94 93 VAL A N 1
ATOM 672 C CA . VAL A 1 93 ? 8.033 -4.079 6.698 1.00 92.94 93 VAL A CA 1
ATOM 673 C C . VAL A 1 93 ? 8.833 -4.096 7.998 1.00 92.94 93 VAL A C 1
ATOM 675 O O . VAL A 1 93 ? 8.237 -4.178 9.066 1.00 92.94 93 VAL A O 1
ATOM 678 N N . ASP A 1 94 ? 10.152 -3.932 7.922 1.00 91.94 94 ASP A N 1
ATOM 679 C CA . ASP A 1 94 ? 11.037 -3.902 9.090 1.00 91.94 94 ASP A CA 1
ATOM 680 C C . ASP A 1 94 ? 10.662 -2.786 10.078 1.00 91.94 94 ASP A C 1
ATOM 682 O O . ASP A 1 94 ? 10.564 -3.016 11.278 1.00 91.94 94 ASP A O 1
ATOM 686 N N . THR A 1 95 ? 10.330 -1.596 9.567 1.00 91.38 95 THR A N 1
ATOM 687 C CA . THR A 1 95 ? 9.903 -0.457 10.401 1.00 91.38 95 THR A CA 1
ATOM 688 C C . THR A 1 95 ? 8.554 -0.697 11.094 1.00 91.38 95 THR A C 1
ATOM 690 O O . THR A 1 95 ? 8.312 -0.138 12.161 1.00 91.38 95 THR A O 1
ATOM 693 N N . MET A 1 96 ? 7.652 -1.468 10.481 1.00 90.00 96 MET A N 1
ATOM 694 C CA . MET A 1 96 ? 6.312 -1.743 11.022 1.00 90.00 96 MET A CA 1
ATOM 695 C C . MET A 1 96 ? 6.278 -2.952 11.960 1.00 90.00 96 MET A C 1
ATOM 697 O O . MET A 1 96 ? 5.342 -3.093 12.749 1.00 90.00 96 MET A O 1
ATOM 701 N N . LYS A 1 97 ? 7.264 -3.846 11.872 1.00 88.25 97 LYS A N 1
ATOM 702 C CA . LYS A 1 97 ? 7.334 -5.037 12.713 1.00 88.25 97 LYS A CA 1
ATOM 703 C C . LYS A 1 97 ? 7.558 -4.647 14.174 1.00 88.25 97 LYS A C 1
ATOM 705 O O . LYS A 1 97 ? 8.494 -3.936 14.519 1.00 88.25 97 LYS A O 1
ATOM 710 N N . THR A 1 98 ? 6.723 -5.188 15.056 1.00 87.62 98 THR A N 1
ATOM 711 C CA . THR A 1 98 ? 6.881 -5.056 16.515 1.00 87.62 98 THR A CA 1
ATOM 712 C C . THR A 1 98 ? 7.780 -6.142 17.112 1.00 87.62 98 THR A C 1
ATOM 714 O O . THR A 1 98 ? 8.108 -6.094 18.294 1.00 87.62 98 THR A O 1
ATOM 717 N N . SER A 1 99 ? 8.160 -7.141 16.312 1.00 90.25 99 SER A N 1
ATOM 718 C CA . SER A 1 99 ? 9.000 -8.280 16.690 1.00 90.25 99 SER A CA 1
ATOM 719 C C . SER A 1 99 ? 9.873 -8.719 15.510 1.00 90.25 99 SER A C 1
ATOM 721 O O . SER A 1 99 ? 9.489 -8.508 14.360 1.00 90.25 99 SER A O 1
ATOM 723 N N . PRO A 1 100 ? 11.013 -9.390 15.750 1.00 88.69 100 PRO A N 1
ATOM 724 C CA . PRO A 1 100 ? 11.885 -9.866 14.672 1.00 88.69 100 PRO A CA 1
ATOM 725 C C . PRO A 1 100 ? 11.268 -11.006 13.842 1.00 88.69 100 PRO A C 1
ATOM 727 O O . PRO A 1 100 ? 11.702 -11.239 12.717 1.00 88.69 100 PRO A O 1
ATOM 730 N N . GLU A 1 101 ? 10.246 -11.691 14.357 1.00 91.38 101 GLU A N 1
ATOM 731 C CA . GLU A 1 101 ? 9.580 -12.819 13.694 1.00 91.38 101 GLU A CA 1
ATOM 732 C C . GLU A 1 101 ? 8.934 -12.451 12.354 1.00 91.38 101 GLU A C 1
ATOM 734 O O . GLU A 1 101 ? 8.406 -11.354 12.175 1.00 91.38 101 GLU A O 1
ATOM 739 N N . ASP A 1 102 ? 8.959 -13.381 11.405 1.00 92.50 102 ASP A N 1
ATOM 740 C CA . ASP A 1 102 ? 8.404 -13.180 10.071 1.00 92.50 102 ASP A CA 1
ATOM 741 C C . ASP A 1 102 ? 6.871 -13.209 10.069 1.00 92.50 102 ASP A C 1
ATOM 743 O O . ASP A 1 102 ? 6.238 -14.194 10.455 1.00 92.50 102 ASP A O 1
ATOM 747 N N . LEU A 1 103 ? 6.259 -12.136 9.562 1.00 90.12 103 LEU A N 1
ATOM 748 C CA . LEU A 1 103 ? 4.804 -11.984 9.487 1.00 90.12 103 LEU A CA 1
ATOM 749 C C . LEU A 1 103 ? 4.305 -12.108 8.040 1.00 90.12 103 LEU A C 1
ATOM 751 O O . LEU A 1 103 ? 5.024 -11.754 7.104 1.00 90.12 103 LEU A O 1
ATOM 755 N N . PRO A 1 104 ? 3.082 -12.620 7.815 1.00 92.50 104 PRO A N 1
ATOM 756 C CA . PRO A 1 104 ? 2.508 -12.636 6.479 1.00 92.50 104 PRO A CA 1
ATOM 757 C C . PRO A 1 104 ? 2.198 -11.205 6.025 1.00 92.50 104 PRO A C 1
ATOM 759 O O . PRO A 1 104 ? 1.628 -10.419 6.783 1.00 92.50 104 PRO A O 1
ATOM 762 N N . VAL A 1 105 ? 2.511 -10.885 4.770 1.00 93.56 105 VAL A N 1
ATOM 763 C CA . VAL A 1 105 ? 2.165 -9.595 4.159 1.00 93.56 105 VAL A CA 1
ATOM 764 C C . VAL A 1 105 ? 1.033 -9.785 3.161 1.00 93.56 105 VAL A C 1
ATOM 766 O O . VAL A 1 105 ? 1.115 -10.608 2.249 1.00 93.56 105 VAL A O 1
ATOM 769 N N . LEU A 1 106 ? -0.026 -8.997 3.331 1.00 93.31 106 LEU A N 1
ATOM 770 C CA . LEU A 1 106 ? -1.156 -8.933 2.413 1.00 93.31 106 LEU A CA 1
ATOM 771 C C . LEU A 1 106 ? -1.014 -7.698 1.522 1.00 93.31 106 LEU A C 1
ATOM 773 O O . LEU A 1 106 ? -1.085 -6.569 2.005 1.00 93.31 106 LEU A O 1
ATOM 777 N N . LEU A 1 107 ? -0.829 -7.908 0.223 1.00 93.56 107 LEU A N 1
ATOM 778 C CA . LEU A 1 107 ? -0.711 -6.832 -0.753 1.00 93.56 107 LEU A CA 1
ATOM 779 C C . LEU A 1 107 ? -2.045 -6.601 -1.453 1.00 93.56 107 LEU A C 1
ATOM 781 O O . LEU A 1 107 ? -2.611 -7.501 -2.076 1.00 93.56 107 LEU A O 1
ATOM 785 N N . VAL A 1 108 ? -2.526 -5.366 -1.364 1.00 93.81 108 VAL A N 1
ATOM 786 C CA . VAL A 1 108 ? -3.793 -4.926 -1.949 1.00 93.81 108 VAL A CA 1
ATOM 787 C C . VAL A 1 108 ? -3.629 -3.611 -2.709 1.00 93.81 108 V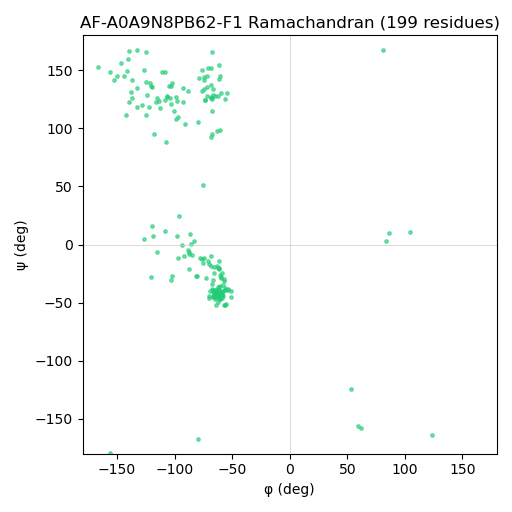AL A C 1
ATOM 789 O O . VAL A 1 108 ? -2.612 -2.927 -2.601 1.00 93.81 108 VAL A O 1
ATOM 792 N N . GLY A 1 109 ? -4.646 -3.255 -3.489 1.00 90.12 109 GLY A N 1
ATOM 793 C CA . GLY A 1 109 ? -4.653 -2.104 -4.382 1.00 90.12 109 GLY A CA 1
ATOM 794 C C . GLY A 1 109 ? -3.941 -2.370 -5.710 1.00 90.12 109 GLY A C 1
ATOM 795 O O . GLY A 1 109 ? -3.220 -3.351 -5.881 1.00 90.12 109 GLY A O 1
ATOM 796 N N . GLY A 1 110 ? -4.125 -1.460 -6.669 1.00 86.75 110 GLY A N 1
ATOM 797 C CA . GLY A 1 110 ? -3.537 -1.590 -8.010 1.00 86.75 110 GLY A CA 1
ATOM 798 C C . GLY A 1 110 ? -2.003 -1.614 -8.030 1.00 86.75 110 GLY A C 1
ATOM 799 O O . GLY A 1 110 ? -1.410 -2.128 -8.969 1.00 86.75 110 GLY A O 1
ATOM 800 N N . GLY A 1 111 ? -1.348 -1.111 -6.977 1.00 88.25 111 GLY A N 1
ATOM 801 C CA . GLY A 1 111 ? 0.111 -1.148 -6.832 1.00 88.25 111 GLY A CA 1
ATOM 802 C C . GLY A 1 111 ? 0.681 -2.515 -6.440 1.00 88.25 111 GLY A C 1
ATOM 803 O O . GLY A 1 111 ? 1.888 -2.712 -6.562 1.00 88.25 111 GLY A O 1
ATOM 804 N N . ALA A 1 112 ? -0.154 -3.477 -6.021 1.00 91.81 112 ALA A N 1
ATOM 805 C CA . ALA A 1 112 ? 0.295 -4.813 -5.610 1.00 91.81 112 ALA A CA 1
ATOM 806 C C . ALA A 1 112 ? 1.054 -5.559 -6.723 1.00 91.81 112 ALA A C 1
ATOM 808 O O . ALA A 1 112 ? 1.896 -6.412 -6.445 1.00 91.81 112 ALA A O 1
ATOM 809 N N . VAL A 1 113 ? 0.792 -5.202 -7.982 1.00 91.19 113 VAL A N 1
ATOM 810 C CA . VAL A 1 113 ? 1.452 -5.762 -9.165 1.00 91.19 113 VAL A CA 1
ATOM 811 C C . VAL A 1 113 ? 2.950 -5.417 -9.251 1.00 91.19 113 VAL A C 1
ATOM 813 O O . VAL A 1 113 ? 3.720 -6.151 -9.863 1.00 91.19 113 VAL A O 1
ATOM 816 N N . ILE A 1 114 ? 3.379 -4.319 -8.620 1.00 93.12 114 ILE A N 1
ATOM 817 C CA . ILE A 1 114 ? 4.772 -3.835 -8.643 1.00 93.12 114 ILE A CA 1
ATOM 818 C C . ILE A 1 114 ? 5.631 -4.597 -7.629 1.00 93.12 114 ILE A C 1
ATOM 820 O O . ILE A 1 114 ? 6.845 -4.714 -7.788 1.00 93.12 114 ILE A O 1
ATOM 824 N N . ALA A 1 115 ? 5.004 -5.104 -6.571 1.00 92.94 115 ALA A N 1
ATOM 825 C CA . ALA A 1 115 ? 5.690 -5.765 -5.479 1.00 92.94 115 ALA A CA 1
ATOM 826 C C . ALA A 1 115 ? 6.176 -7.175 -5.872 1.00 92.94 115 ALA A C 1
ATOM 828 O O . ALA A 1 115 ? 5.468 -7.894 -6.590 1.00 92.94 115 ALA A O 1
ATOM 829 N N . PRO A 1 116 ? 7.346 -7.607 -5.369 1.00 92.75 116 PRO A N 1
ATOM 830 C CA . PRO A 1 116 ? 7.833 -8.966 -5.564 1.00 92.75 116 PRO A CA 1
ATOM 831 C C . PRO A 1 116 ? 6.955 -9.981 -4.817 1.00 92.75 116 PRO A C 1
ATOM 833 O O . PRO A 1 116 ? 6.156 -9.621 -3.952 1.00 92.75 116 PRO A O 1
ATOM 836 N N . ASP A 1 117 ? 7.122 -11.258 -5.149 1.00 91.44 117 ASP A N 1
ATOM 837 C CA . ASP A 1 117 ? 6.417 -12.363 -4.482 1.00 91.44 117 ASP A CA 1
ATOM 838 C C . ASP A 1 117 ? 7.125 -12.829 -3.196 1.00 91.44 117 ASP A C 1
ATOM 840 O O . ASP A 1 117 ? 6.565 -13.593 -2.417 1.00 91.44 117 ASP A O 1
ATOM 844 N N . GLU A 1 118 ? 8.338 -12.329 -2.942 1.00 93.62 118 GLU A N 1
ATOM 845 C CA . GLU A 1 118 ? 9.136 -12.640 -1.757 1.00 93.62 118 GLU A CA 1
ATOM 846 C C . GLU A 1 118 ? 9.813 -11.382 -1.202 1.00 93.62 118 GLU A C 1
ATOM 848 O O . GLU A 1 118 ? 10.479 -10.634 -1.931 1.00 93.62 118 GLU A O 1
ATOM 853 N N . LEU A 1 119 ? 9.676 -11.182 0.109 1.00 94.94 119 LEU A N 1
ATOM 854 C CA . LEU A 1 119 ? 10.256 -10.078 0.873 1.00 94.94 119 LEU A CA 1
ATOM 855 C C . LEU A 1 119 ? 10.928 -10.638 2.131 1.00 94.94 119 LEU A C 1
ATOM 857 O O . LEU A 1 119 ? 10.339 -11.458 2.839 1.00 94.94 119 LEU A O 1
ATOM 861 N N . ILE A 1 120 ? 12.138 -10.174 2.430 1.00 93.56 120 ILE A N 1
ATOM 862 C CA . ILE A 1 120 ? 12.810 -10.459 3.701 1.00 93.56 120 ILE A CA 1
ATOM 863 C C . ILE A 1 120 ? 11.974 -9.886 4.852 1.00 93.56 120 ILE A C 1
ATOM 865 O O . ILE A 1 120 ? 11.379 -8.814 4.736 1.00 93.56 120 ILE A O 1
ATOM 869 N N . GLY A 1 121 ? 11.922 -10.612 5.968 1.00 90.50 121 GLY A N 1
ATOM 870 C CA . GLY A 1 121 ? 11.122 -10.227 7.129 1.00 90.50 121 GLY A CA 1
ATOM 871 C C . GLY A 1 121 ? 9.653 -10.648 7.033 1.00 90.50 121 GLY A C 1
ATOM 872 O O . GLY A 1 121 ? 8.874 -10.309 7.930 1.00 90.50 121 GLY A O 1
ATOM 873 N N . THR A 1 122 ? 9.273 -11.361 5.964 1.00 93.81 122 THR A N 1
ATOM 874 C CA . THR A 1 122 ? 7.911 -11.849 5.725 1.00 93.81 122 THR A CA 1
ATOM 875 C C . THR A 1 122 ? 7.887 -13.364 5.581 1.00 93.81 122 THR A C 1
ATOM 877 O O . THR A 1 122 ? 8.749 -13.943 4.927 1.00 93.81 122 THR A O 1
ATOM 880 N N . SER A 1 123 ? 6.878 -14.016 6.161 1.00 94.50 123 SER A N 1
ATOM 881 C CA . SER A 1 123 ? 6.740 -15.478 6.060 1.00 94.50 123 SER 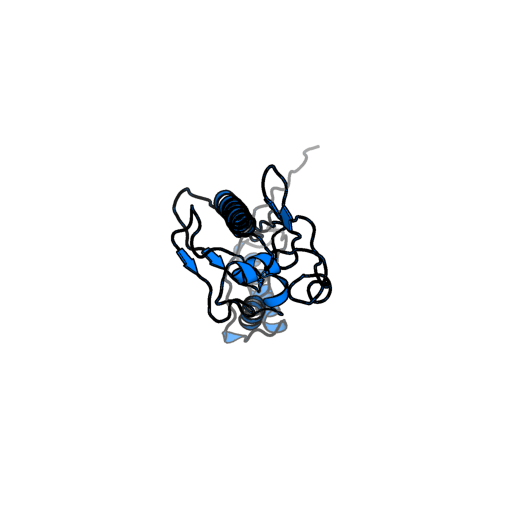A CA 1
ATOM 882 C C . SER A 1 123 ? 6.123 -15.908 4.731 1.00 94.50 123 SER A C 1
ATOM 884 O O . SER A 1 123 ? 6.347 -17.021 4.260 1.00 94.50 123 SER A O 1
ATOM 886 N N . ARG A 1 124 ? 5.317 -15.025 4.134 1.00 94.69 124 ARG A N 1
ATOM 887 C CA . ARG A 1 124 ? 4.741 -15.152 2.793 1.00 94.69 124 ARG A CA 1
ATOM 888 C C . ARG A 1 124 ? 4.168 -13.818 2.336 1.00 94.69 124 ARG A C 1
ATOM 890 O O . ARG A 1 124 ? 3.669 -13.040 3.154 1.00 94.69 124 ARG A O 1
ATOM 897 N N . VAL A 1 125 ? 4.143 -13.620 1.024 1.00 95.38 125 VAL A N 1
ATOM 898 C CA . VAL A 1 125 ? 3.439 -12.513 0.376 1.00 95.38 125 VAL A CA 1
ATOM 899 C C . VAL A 1 125 ? 2.154 -13.044 -0.254 1.00 95.38 125 VAL A C 1
ATOM 901 O O . VAL A 1 125 ? 2.174 -14.005 -1.019 1.00 95.38 125 VAL A O 1
ATOM 904 N N . ILE A 1 126 ? 1.019 -12.432 0.080 1.00 94.31 126 ILE A N 1
ATOM 905 C CA . ILE A 1 126 ? -0.304 -12.830 -0.410 1.00 94.31 126 ILE A CA 1
ATOM 906 C C . ILE A 1 126 ? -0.872 -11.701 -1.266 1.00 94.31 126 ILE A C 1
ATOM 908 O O . ILE A 1 126 ? -0.999 -10.570 -0.799 1.00 94.31 126 ILE A O 1
ATOM 912 N N . LYS A 1 127 ? -1.275 -12.028 -2.497 1.00 92.31 127 LYS A N 1
ATOM 913 C CA . LYS A 1 127 ? -1.983 -11.135 -3.425 1.00 92.31 127 LYS A CA 1
ATOM 914 C C . LYS A 1 127 ? -3.366 -11.735 -3.724 1.00 92.31 127 LYS A C 1
ATOM 916 O O . LYS A 1 127 ? -3.457 -12.625 -4.567 1.00 92.31 127 LYS A O 1
ATOM 921 N N . PRO A 1 128 ? -4.433 -11.333 -3.009 1.00 90.06 128 PRO A N 1
ATOM 922 C CA . PRO A 1 128 ? -5.775 -11.875 -3.227 1.00 90.06 128 PRO A CA 1
ATOM 923 C C . PRO A 1 128 ? -6.299 -11.602 -4.640 1.00 90.06 128 PRO A C 1
ATOM 925 O O . PRO A 1 128 ? -5.952 -10.583 -5.242 1.00 90.06 128 PRO A O 1
ATOM 928 N N . GLU A 1 129 ? -7.213 -12.452 -5.116 1.00 87.19 129 GLU A N 1
ATOM 929 C CA . GLU A 1 129 ? -7.893 -12.311 -6.416 1.00 87.19 129 GLU A CA 1
ATOM 930 C C . GLU A 1 129 ? -8.493 -10.905 -6.601 1.00 87.19 129 GLU A C 1
ATOM 932 O O . GLU A 1 129 ? -8.251 -10.244 -7.605 1.00 87.19 129 GLU A O 1
ATOM 937 N N . TYR A 1 130 ? -9.174 -10.390 -5.573 1.00 87.19 130 TYR A N 1
ATOM 938 C CA . TYR A 1 130 ? -9.805 -9.064 -5.579 1.00 87.19 130 TYR A CA 1
ATOM 939 C C . TYR A 1 130 ? -8.944 -7.964 -4.939 1.00 87.19 130 TYR A C 1
ATOM 941 O O . TYR A 1 130 ? -9.465 -6.952 -4.463 1.00 87.19 130 TYR A O 1
ATOM 949 N N . SER A 1 131 ? -7.618 -8.136 -4.918 1.00 87.88 131 SER A N 1
ATOM 950 C CA . SER A 1 131 ? -6.671 -7.164 -4.345 1.00 87.88 131 SER A CA 1
ATOM 951 C C . SER A 1 131 ? -6.890 -5.742 -4.870 1.00 87.88 131 SER A C 1
ATOM 953 O O . SER A 1 131 ? -6.872 -4.797 -4.082 1.00 87.88 131 SER A O 1
ATOM 955 N N . GLY A 1 132 ? -7.181 -5.576 -6.164 1.00 87.25 132 GLY A N 1
ATOM 956 C CA . GLY A 1 132 ? -7.404 -4.269 -6.796 1.00 87.25 132 GLY A CA 1
ATOM 957 C C . GLY A 1 132 ? -8.600 -3.472 -6.257 1.00 87.25 132 GLY A C 1
ATOM 958 O O . GLY A 1 132 ? -8.618 -2.251 -6.395 1.00 87.25 132 GLY A O 1
ATOM 959 N N . VAL A 1 133 ? -9.567 -4.128 -5.606 1.00 90.25 133 VAL A N 1
ATOM 960 C CA . VAL A 1 133 ? -10.795 -3.504 -5.074 1.00 90.25 133 VAL A CA 1
ATOM 961 C C . VAL A 1 133 ? -10.935 -3.661 -3.557 1.00 90.25 133 VAL A C 1
ATOM 963 O O . VAL A 1 133 ? -12.009 -3.430 -3.004 1.00 90.25 133 VAL A O 1
ATOM 966 N N . ALA A 1 134 ? -9.852 -4.009 -2.855 1.00 90.50 134 ALA A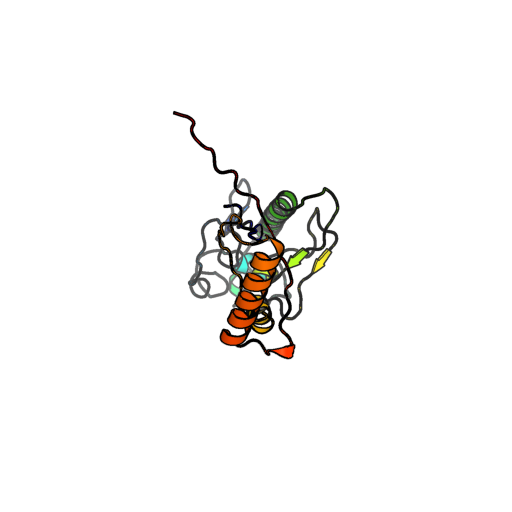 N 1
ATOM 967 C CA . ALA A 1 134 ? -9.876 -4.271 -1.415 1.00 90.50 134 ALA A CA 1
ATOM 968 C C . ALA A 1 134 ? -10.478 -3.121 -0.588 1.00 90.50 134 ALA A C 1
ATOM 970 O O . ALA A 1 134 ? -11.235 -3.376 0.342 1.00 90.50 134 ALA A O 1
ATOM 971 N N . ASN A 1 135 ? -10.215 -1.862 -0.958 1.00 87.44 135 ASN A N 1
ATOM 972 C CA . ASN A 1 135 ? -10.791 -0.703 -0.264 1.00 87.44 135 ASN A CA 1
ATOM 973 C C . ASN A 1 135 ? -12.322 -0.653 -0.391 1.00 87.44 135 ASN A C 1
ATOM 975 O O . ASN A 1 135 ? -13.006 -0.338 0.580 1.00 87.44 135 ASN A O 1
ATOM 979 N N . ALA A 1 136 ? -12.869 -0.996 -1.563 1.00 90.19 136 ALA A N 1
ATOM 980 C CA . ALA A 1 136 ? -14.314 -1.049 -1.776 1.00 90.19 136 ALA A CA 1
ATOM 981 C C . ALA A 1 136 ? -14.949 -2.211 -0.999 1.00 90.19 136 ALA A C 1
ATOM 983 O O . ALA A 1 136 ? -15.998 -2.037 -0.386 1.00 90.19 136 ALA A O 1
ATOM 984 N N . ILE A 1 137 ? -14.280 -3.369 -0.958 1.00 89.25 137 ILE A N 1
ATOM 985 C CA . ILE A 1 137 ? -14.700 -4.514 -0.137 1.00 89.25 137 ILE A CA 1
ATOM 986 C C . ILE A 1 137 ? -14.710 -4.126 1.348 1.00 89.25 137 ILE A C 1
ATOM 988 O O . ILE A 1 137 ? -15.692 -4.376 2.042 1.00 89.25 137 ILE A O 1
ATOM 992 N N . GLY A 1 138 ? -13.651 -3.467 1.828 1.00 87.56 138 GLY A N 1
ATOM 993 C CA . GLY A 1 138 ? -13.559 -2.996 3.209 1.00 87.56 138 GLY A CA 1
ATOM 994 C C . GLY A 1 138 ? -14.686 -2.031 3.571 1.00 87.56 138 GLY A C 1
ATOM 995 O O . GLY A 1 138 ? -15.304 -2.182 4.621 1.00 87.56 138 GLY A O 1
ATOM 996 N N . ALA A 1 139 ? -15.012 -1.097 2.673 1.00 88.44 139 ALA A N 1
ATOM 997 C CA . ALA A 1 139 ? -16.136 -0.184 2.854 1.00 88.44 139 ALA A CA 1
ATOM 998 C C . ALA A 1 139 ? -17.494 -0.909 2.860 1.00 88.44 139 ALA A C 1
ATOM 1000 O O . ALA A 1 139 ? -18.360 -0.568 3.659 1.00 88.44 139 ALA A O 1
ATOM 1001 N N . ALA A 1 140 ? -17.679 -1.926 2.013 1.00 89.44 140 ALA A N 1
ATOM 1002 C CA . ALA A 1 140 ? -18.937 -2.668 1.911 1.00 89.44 140 ALA A CA 1
ATOM 1003 C C . ALA A 1 140 ? -19.209 -3.596 3.111 1.00 89.44 140 ALA A C 1
ATOM 1005 O O . ALA A 1 140 ? -20.365 -3.853 3.435 1.00 89.44 140 ALA A O 1
ATOM 1006 N N . ILE A 1 141 ? -18.158 -4.105 3.765 1.00 88.94 141 ILE A N 1
ATOM 1007 C CA . ILE A 1 141 ? -18.263 -4.987 4.945 1.00 88.94 141 ILE A CA 1
ATOM 1008 C C . ILE A 1 141 ? -18.228 -4.179 6.258 1.00 88.94 141 ILE A C 1
ATOM 1010 O O . ILE A 1 141 ? -18.490 -4.718 7.337 1.00 88.94 141 ILE A O 1
ATOM 1014 N N . ALA A 1 142 ? -17.921 -2.879 6.190 1.00 86.62 142 ALA A N 1
ATOM 1015 C CA . ALA A 1 142 ? -17.851 -2.016 7.358 1.00 86.62 142 ALA A CA 1
ATOM 1016 C C . ALA A 1 142 ? -19.177 -2.037 8.130 1.00 86.62 142 ALA A C 1
ATOM 1018 O O . ALA A 1 142 ? -20.255 -1.778 7.595 1.00 86.62 142 ALA A O 1
ATOM 1019 N N . ARG A 1 143 ? -19.091 -2.357 9.422 1.00 87.06 143 ARG A N 1
ATOM 1020 C CA . ARG A 1 143 ? -20.256 -2.356 10.305 1.00 87.06 143 ARG A CA 1
ATOM 1021 C C . ARG A 1 143 ? -20.588 -0.930 10.722 1.00 87.06 143 ARG A C 1
ATOM 1023 O O . ARG A 1 143 ? -19.689 -0.148 11.018 1.00 87.06 143 ARG A O 1
ATOM 1030 N N . VAL A 1 144 ? -21.881 -0.639 10.835 1.00 91.69 144 VAL A N 1
ATOM 1031 C CA . VAL A 1 144 ? -22.359 0.580 11.497 1.00 91.69 144 VAL A CA 1
ATOM 1032 C C . VAL A 1 144 ? -21.917 0.543 12.960 1.00 91.69 144 VAL A C 1
ATOM 1034 O O . VAL A 1 144 ? -22.147 -0.445 13.663 1.00 91.69 144 VAL A O 1
ATOM 1037 N N . SER A 1 145 ? -21.270 1.610 13.413 1.00 91.50 145 SER A N 1
ATOM 1038 C CA . SER A 1 145 ? -20.789 1.761 14.783 1.00 91.50 145 SER A CA 1
ATOM 1039 C C . SER A 1 145 ? -20.999 3.191 15.268 1.00 91.50 145 SER A C 1
ATOM 1041 O O . SER A 1 145 ? -21.173 4.121 14.480 1.00 91.50 145 SER A O 1
ATOM 1043 N N . ALA A 1 146 ? -20.997 3.365 16.585 1.00 92.50 146 ALA A N 1
ATOM 1044 C CA . ALA A 1 146 ? -20.999 4.671 17.217 1.00 92.50 146 ALA A CA 1
ATOM 1045 C C . ALA A 1 146 ? -20.021 4.660 18.387 1.00 92.50 146 ALA A C 1
ATOM 1047 O O . ALA A 1 146 ? -19.926 3.680 19.123 1.00 92.50 146 ALA A O 1
ATOM 1048 N N . VAL A 1 147 ? -19.316 5.776 18.552 1.00 93.31 147 VAL A N 1
ATOM 1049 C CA . VAL A 1 147 ? -18.416 6.022 19.677 1.00 93.31 147 VAL A CA 1
ATOM 1050 C C . VAL A 1 147 ? -18.912 7.265 20.409 1.00 93.31 147 VAL A C 1
ATOM 1052 O O . VAL A 1 147 ? -19.316 8.256 19.782 1.00 93.31 147 VAL A O 1
ATOM 1055 N N . ILE A 1 148 ? -18.923 7.187 21.738 1.00 93.38 148 ILE A N 1
ATOM 1056 C CA . ILE A 1 148 ? -19.164 8.320 22.629 1.00 93.38 148 ILE A CA 1
ATOM 1057 C C . ILE A 1 148 ? -17.949 8.439 23.539 1.00 93.38 148 ILE A C 1
ATOM 1059 O O . ILE A 1 148 ? -17.667 7.531 24.311 1.00 93.38 148 ILE A O 1
ATOM 1063 N N . ASP A 1 149 ? -17.268 9.575 23.440 1.00 91.50 149 ASP A N 1
ATOM 1064 C CA . ASP A 1 149 ? -16.206 9.988 24.351 1.00 91.50 149 ASP A CA 1
ATOM 1065 C C . ASP A 1 149 ? -16.697 11.229 25.107 1.00 91.50 149 ASP A C 1
ATOM 1067 O O . ASP A 1 149 ? -17.175 12.195 24.499 1.00 91.50 149 ASP A O 1
ATOM 1071 N N . THR A 1 150 ? -16.710 11.167 26.438 1.00 91.31 150 THR A N 1
ATOM 1072 C CA . THR A 1 150 ? -17.307 12.211 27.274 1.00 91.31 150 THR A CA 1
ATOM 1073 C C . THR A 1 150 ? -16.720 12.230 28.681 1.00 91.31 150 THR A C 1
ATOM 1075 O O . THR A 1 150 ? -16.383 11.196 29.252 1.00 91.31 150 THR A O 1
ATOM 1078 N N . VAL A 1 151 ? -16.660 13.424 29.273 1.00 91.19 151 VAL A N 1
ATOM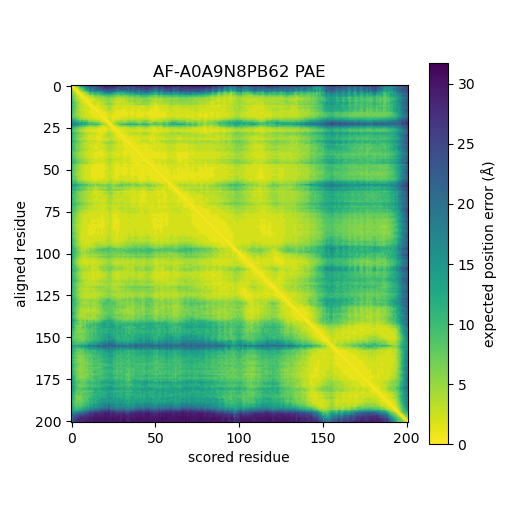 1079 C CA . VAL A 1 151 ? -16.270 13.629 30.672 1.00 91.19 151 VAL A CA 1
ATOM 1080 C C . VAL A 1 151 ? -17.532 13.791 31.518 1.00 91.19 151 VAL A C 1
ATOM 1082 O O . VAL A 1 151 ? -18.382 14.634 31.222 1.00 91.19 151 VAL A O 1
ATOM 1085 N N . LYS A 1 152 ? -17.662 12.994 32.584 1.00 88.62 152 LYS A N 1
ATOM 1086 C CA . LYS A 1 152 ? -18.783 13.063 33.535 1.00 88.62 152 LYS A CA 1
ATOM 1087 C C . LYS A 1 152 ? -18.272 13.241 34.963 1.00 88.62 152 LYS A C 1
ATOM 1089 O O . LYS A 1 152 ? -17.304 12.599 35.356 1.00 88.62 152 LYS A O 1
ATOM 1094 N N . SER A 1 153 ? -18.960 14.083 35.737 1.00 87.50 153 SER A N 1
ATOM 1095 C CA . SER A 1 153 ? -18.734 14.197 37.182 1.00 87.50 153 SER A CA 1
ATOM 1096 C C . SER A 1 153 ? -19.271 12.958 37.902 1.00 87.50 153 SER A C 1
ATOM 1098 O O . SER A 1 153 ? -20.386 12.511 37.626 1.00 87.50 153 SER A O 1
ATOM 1100 N N . THR A 1 154 ? -18.483 12.430 38.836 1.00 86.56 154 THR A N 1
ATOM 1101 C CA . THR A 1 154 ? -18.825 11.288 39.698 1.00 86.56 154 THR A CA 1
ATOM 1102 C C . THR A 1 154 ? -19.316 11.716 41.086 1.00 86.56 154 THR A C 1
ATOM 1104 O O . THR A 1 154 ? -19.531 10.869 41.946 1.00 86.56 154 THR A O 1
ATOM 1107 N N . GLU A 1 155 ? -19.523 13.018 41.324 1.00 85.56 155 GLU A N 1
ATOM 1108 C CA . GLU A 1 155 ? -19.922 13.555 42.638 1.00 85.56 155 GLU A CA 1
ATOM 1109 C C . GLU A 1 155 ? -21.285 13.036 43.114 1.00 85.56 155 GLU A C 1
ATOM 1111 O O . GLU A 1 155 ? -21.487 12.806 44.302 1.00 85.56 155 GLU A O 1
ATOM 1116 N N . SER A 1 156 ? -22.231 12.863 42.187 1.00 84.56 156 SER A N 1
ATOM 1117 C CA . SER A 1 156 ? -23.628 12.512 42.490 1.00 84.56 156 SER A CA 1
ATOM 1118 C C . SER A 1 156 ? -24.062 11.146 41.959 1.00 84.56 156 SER A C 1
ATOM 1120 O O . SER A 1 156 ? -25.183 10.714 42.230 1.00 84.56 156 SER A O 1
ATOM 1122 N N . ARG A 1 157 ? -23.216 10.460 41.179 1.00 86.38 157 ARG A N 1
ATOM 1123 C CA . ARG A 1 157 ? -23.544 9.187 40.518 1.00 86.38 157 ARG A CA 1
ATOM 1124 C C . ARG A 1 157 ? -22.335 8.270 40.483 1.00 86.38 157 ARG A C 1
ATOM 1126 O O . ARG A 1 157 ? -21.208 8.729 40.309 1.00 86.38 157 ARG A O 1
ATOM 1133 N N . SER A 1 158 ? -22.582 6.967 40.605 1.00 90.69 158 SER A N 1
ATOM 1134 C CA . SER A 1 158 ? -21.511 5.981 40.516 1.00 90.69 158 SER A CA 1
ATOM 1135 C C . SER A 1 158 ? -20.956 5.903 39.090 1.00 90.69 158 SER A C 1
ATOM 1137 O O . SER A 1 158 ? -21.665 6.139 38.108 1.00 90.69 158 SER A O 1
ATOM 1139 N N . VAL A 1 159 ? -19.682 5.521 38.966 1.00 89.62 159 VAL A N 1
ATOM 1140 C CA . VAL A 1 159 ? -19.054 5.253 37.661 1.00 89.62 159 VAL A CA 1
ATOM 1141 C C . VAL A 1 159 ? -19.844 4.190 36.891 1.00 89.62 159 VAL A C 1
ATOM 1143 O O . VAL A 1 159 ? -20.053 4.343 35.692 1.00 89.62 159 VAL A O 1
ATOM 1146 N N . ALA A 1 160 ? -20.347 3.159 37.577 1.00 91.62 160 ALA A N 1
ATOM 1147 C CA . ALA A 1 160 ? -21.149 2.103 36.964 1.00 91.62 160 ALA A CA 1
ATOM 1148 C C . ALA A 1 160 ? -22.442 2.646 36.327 1.00 91.62 160 ALA A C 1
ATOM 1150 O O . ALA A 1 160 ? -22.758 2.288 35.193 1.00 91.62 160 ALA A O 1
ATOM 1151 N N . ASP A 1 161 ? -23.146 3.561 37.003 1.00 92.81 161 ASP A N 1
ATOM 1152 C CA . ASP A 1 161 ? -24.374 4.170 36.469 1.00 92.81 161 ASP A CA 1
ATOM 1153 C C . ASP A 1 161 ? -24.093 5.056 35.252 1.00 92.81 161 ASP A C 1
ATOM 1155 O O . ASP A 1 161 ? -24.864 5.069 34.288 1.00 92.81 161 ASP A O 1
ATOM 1159 N N . LEU A 1 162 ? -22.989 5.807 35.293 1.00 93.38 162 LEU A N 1
ATOM 1160 C CA . LEU A 1 162 ? -22.563 6.667 34.189 1.00 93.38 162 LEU A CA 1
ATOM 1161 C C . LEU A 1 162 ? -22.166 5.835 32.967 1.00 93.38 162 LEU A C 1
ATOM 1163 O O . LEU A 1 162 ? -22.619 6.127 31.861 1.00 93.38 162 LEU A O 1
ATOM 1167 N N . VAL A 1 163 ? -21.389 4.769 33.169 1.00 93.94 163 VAL A N 1
ATOM 1168 C CA . VAL A 1 163 ? -21.004 3.827 32.110 1.00 93.94 163 VAL A CA 1
ATOM 1169 C C . VAL A 1 163 ? -22.233 3.150 31.508 1.00 93.94 163 VAL A C 1
ATOM 1171 O O . VAL A 1 163 ? -22.344 3.085 30.284 1.00 93.94 163 VAL A O 1
ATOM 1174 N N . ALA A 1 164 ? -23.182 2.689 32.329 1.00 94.19 164 ALA A N 1
ATOM 1175 C CA . ALA A 1 164 ? -24.413 2.065 31.845 1.00 94.19 164 ALA A CA 1
ATOM 1176 C C . ALA A 1 164 ? -25.256 3.039 31.003 1.00 94.19 164 ALA A C 1
ATOM 1178 O O . ALA A 1 164 ? -25.762 2.668 29.940 1.00 94.19 164 ALA A O 1
ATOM 1179 N N . GLN A 1 165 ? -25.367 4.298 31.438 1.00 94.56 165 GLN A N 1
ATOM 1180 C CA . GLN A 1 165 ? -26.059 5.334 30.675 1.00 94.56 165 GLN A CA 1
ATOM 1181 C C . GLN A 1 165 ? -25.366 5.618 29.337 1.00 94.56 165 GLN A C 1
ATOM 1183 O O . GLN A 1 165 ? -26.024 5.574 28.299 1.00 94.56 165 GLN A O 1
ATOM 1188 N N . ILE A 1 166 ? -24.058 5.887 29.348 1.00 95.69 166 ILE A N 1
ATOM 1189 C CA . ILE A 1 166 ? -23.291 6.206 28.134 1.00 95.69 166 ILE A CA 1
ATOM 1190 C C . ILE A 1 166 ? -23.317 5.026 27.160 1.00 95.69 166 ILE A C 1
ATOM 1192 O O . ILE A 1 166 ? -23.478 5.222 25.959 1.00 95.69 166 ILE A O 1
ATOM 1196 N N . SER A 1 167 ? -23.235 3.797 27.671 1.00 94.81 167 SER A N 1
ATOM 1197 C CA . SER A 1 167 ? -23.365 2.586 26.857 1.00 94.81 167 SER A CA 1
ATOM 1198 C C . SER A 1 167 ? -24.713 2.552 26.138 1.00 94.81 167 SER A C 1
ATOM 1200 O O . SER A 1 167 ? -24.766 2.323 24.932 1.00 94.81 167 SER A O 1
ATOM 1202 N N . LYS A 1 168 ? -25.812 2.849 26.842 1.00 95.25 168 LYS A N 1
ATOM 1203 C CA . LYS A 1 168 ? -27.146 2.911 26.231 1.00 95.25 168 LYS A CA 1
ATOM 1204 C C . LYS A 1 168 ? -27.244 4.015 25.172 1.00 95.25 168 LYS A C 1
ATOM 1206 O O . LYS A 1 168 ? -27.791 3.770 24.099 1.00 95.25 168 LYS A O 1
ATOM 1211 N N . GLU A 1 169 ? -26.691 5.196 25.448 1.00 95.50 169 GLU A N 1
ATOM 1212 C CA . GLU A 1 169 ? -26.625 6.306 24.486 1.00 95.50 169 GLU A CA 1
ATOM 1213 C C . GLU A 1 169 ? -25.818 5.916 23.235 1.00 95.50 169 GLU A C 1
ATOM 1215 O O . GLU A 1 169 ? -26.248 6.181 22.112 1.00 95.50 169 GLU A O 1
ATOM 1220 N N . ALA A 1 170 ? -24.687 5.222 23.400 1.00 95.75 170 ALA A N 1
ATOM 1221 C CA . ALA A 1 170 ? -23.853 4.760 22.292 1.00 95.75 170 ALA A CA 1
ATOM 1222 C C . ALA A 1 170 ? -24.581 3.715 21.437 1.00 95.75 170 ALA A C 1
ATOM 1224 O O . ALA A 1 170 ? -24.548 3.791 20.207 1.00 95.75 170 ALA A O 1
ATOM 1225 N N . MET A 1 171 ? -25.295 2.779 22.073 1.00 94.88 171 MET A N 1
ATOM 1226 C CA . MET A 1 171 ? -26.128 1.808 21.361 1.00 94.88 171 MET A CA 1
ATOM 1227 C C . MET A 1 171 ? -27.232 2.499 20.560 1.00 94.88 171 MET A C 1
ATOM 1229 O O . MET A 1 171 ? -27.426 2.181 19.389 1.00 94.88 171 MET A O 1
ATOM 1233 N N . GLN A 1 172 ? -27.928 3.465 21.164 1.00 95.75 172 GLN A N 1
ATOM 1234 C CA . GLN A 1 172 ? -28.983 4.215 20.489 1.00 95.75 172 GLN A CA 1
ATOM 1235 C C . GLN A 1 172 ? -28.436 4.994 19.288 1.00 95.75 172 GLN A C 1
ATOM 1237 O O . GLN A 1 172 ? -28.997 4.906 18.199 1.00 95.75 172 GLN A O 1
ATOM 1242 N N . LYS A 1 173 ? -27.294 5.669 19.445 1.00 95.88 173 LYS A N 1
ATOM 1243 C CA . LYS A 1 173 ? -26.634 6.399 18.356 1.00 95.88 173 LYS A CA 1
ATOM 1244 C C . LYS A 1 173 ? -26.236 5.485 17.191 1.00 95.88 173 LYS A C 1
ATOM 1246 O O . LYS A 1 173 ? -26.331 5.889 16.032 1.00 95.88 173 LYS A O 1
ATOM 1251 N N . ALA A 1 174 ? -25.816 4.247 17.471 1.00 95.12 174 ALA A N 1
ATOM 1252 C CA . ALA A 1 174 ? -25.540 3.258 16.427 1.00 95.12 174 ALA A CA 1
ATOM 1253 C C . ALA A 1 174 ? -26.818 2.863 15.665 1.00 95.12 174 ALA A C 1
ATOM 1255 O O . ALA A 1 174 ? -26.791 2.780 14.437 1.00 95.12 174 ALA A O 1
ATOM 1256 N N . VAL A 1 175 ? -27.942 2.673 16.367 1.00 95.56 175 VAL A N 1
ATOM 1257 C CA . VAL A 1 175 ? -29.252 2.388 15.748 1.00 95.56 175 VAL A CA 1
ATOM 1258 C C . VAL A 1 175 ? -29.733 3.563 14.897 1.00 95.56 175 VAL A C 1
ATOM 1260 O O . VAL A 1 175 ? -30.129 3.364 13.753 1.00 95.56 175 VAL A O 1
ATOM 1263 N N . GLU A 1 176 ? -29.625 4.791 15.406 1.00 95.62 176 GLU A N 1
ATOM 1264 C CA . GLU A 1 176 ? -29.945 6.020 14.661 1.00 95.62 176 GLU A CA 1
ATOM 1265 C C . GLU A 1 176 ? -29.084 6.176 13.398 1.00 95.62 176 GLU A C 1
ATOM 1267 O O . GLU A 1 176 ? -29.537 6.728 12.398 1.00 95.62 176 GLU A O 1
ATOM 1272 N N . SER A 1 177 ? -27.865 5.629 13.416 1.00 93.06 177 SER A N 1
ATOM 1273 C CA . SER A 1 177 ? -26.953 5.589 12.265 1.00 93.06 177 SER A CA 1
ATOM 1274 C C . SER A 1 177 ? -27.233 4.426 11.297 1.00 93.06 177 SER A C 1
ATOM 1276 O O . SER A 1 177 ? -26.497 4.251 10.328 1.00 93.06 177 SER A O 1
ATOM 1278 N N . GLY A 1 178 ? -28.277 3.624 11.541 1.00 92.44 178 GLY A N 1
ATOM 1279 C CA . GLY A 1 178 ? -28.725 2.543 10.656 1.00 92.44 178 GLY A CA 1
ATOM 1280 C C . GLY A 1 178 ? -28.372 1.122 11.109 1.00 92.44 178 GLY A C 1
ATOM 1281 O O . GLY A 1 178 ? -28.537 0.186 10.328 1.00 92.44 178 GLY A O 1
ATOM 1282 N N . ALA A 1 179 ? -27.886 0.921 12.339 1.00 94.00 179 ALA A N 1
ATOM 1283 C CA . ALA A 1 179 ? -27.662 -0.426 12.868 1.00 94.00 179 ALA A CA 1
ATOM 1284 C C . ALA A 1 179 ? -28.987 -1.114 13.252 1.00 94.00 179 ALA A C 1
ATOM 1286 O O . ALA A 1 179 ? -29.877 -0.496 13.834 1.00 94.00 179 ALA A O 1
ATOM 1287 N N . ALA A 1 180 ? -29.103 -2.420 12.995 1.00 94.06 180 ALA A N 1
ATOM 1288 C CA . ALA A 1 180 ? -30.251 -3.207 13.450 1.00 94.06 180 ALA A CA 1
ATOM 1289 C C . ALA A 1 180 ? -30.232 -3.349 14.982 1.00 94.06 180 ALA A C 1
ATOM 1291 O O . ALA A 1 180 ? -29.227 -3.790 15.544 1.00 94.06 180 ALA A O 1
ATOM 1292 N N . GLN A 1 181 ? -31.331 -2.979 15.646 1.00 91.88 181 GLN A N 1
ATOM 1293 C CA . GLN A 1 181 ? -31.429 -2.826 17.106 1.00 91.88 181 GLN A CA 1
ATOM 1294 C C . GLN A 1 181 ? -31.032 -4.082 17.898 1.00 91.88 181 GLN A C 1
ATOM 1296 O O . GLN A 1 181 ? -30.383 -3.978 18.936 1.00 91.88 181 GLN A O 1
ATOM 1301 N N . ASP A 1 182 ? -31.399 -5.258 17.404 1.00 94.06 182 ASP A N 1
ATOM 1302 C CA . ASP A 1 182 ? -31.105 -6.570 17.988 1.00 94.06 182 ASP A CA 1
ATOM 1303 C C . ASP A 1 182 ? -29.647 -7.022 17.785 1.00 94.06 182 ASP A C 1
ATOM 1305 O O . ASP A 1 182 ? -29.167 -7.917 18.480 1.00 94.06 182 ASP A O 1
ATOM 1309 N N . SER A 1 183 ? -28.920 -6.386 16.863 1.00 93.25 183 SER A N 1
ATOM 1310 C CA . SER A 1 183 ? -27.530 -6.718 16.523 1.00 93.25 183 SER A CA 1
ATOM 1311 C C . SER A 1 183 ? -26.477 -5.843 17.219 1.00 93.25 183 SER A C 1
ATOM 1313 O O . SER A 1 183 ? -25.275 -6.144 17.152 1.00 93.25 183 SER A O 1
ATOM 1315 N N . VAL A 1 184 ? -26.899 -4.744 17.859 1.00 94.75 184 VAL A N 1
ATOM 1316 C CA . VAL A 1 184 ? -25.992 -3.785 18.504 1.00 94.75 184 VAL A CA 1
ATOM 1317 C C . VAL A 1 184 ? -25.479 -4.349 19.825 1.00 94.75 184 VAL A C 1
ATOM 1319 O O . VAL A 1 184 ? -26.244 -4.804 20.671 1.00 94.75 184 VAL A O 1
ATOM 1322 N N . LYS A 1 185 ? -24.163 -4.272 20.026 1.00 94.44 185 LYS A N 1
ATOM 1323 C CA . LYS A 1 185 ? -23.500 -4.657 21.274 1.00 94.44 185 LYS A CA 1
ATOM 1324 C C . LYS A 1 185 ? -22.364 -3.697 21.595 1.00 94.44 185 LYS A C 1
ATOM 1326 O O . LYS A 1 185 ? -21.712 -3.187 20.686 1.00 94.44 185 LYS A O 1
ATOM 1331 N N . ILE A 1 186 ? -22.110 -3.501 22.883 1.00 94.25 186 ILE A N 1
ATOM 1332 C CA . ILE A 1 186 ? -20.919 -2.797 23.354 1.00 94.25 186 ILE A CA 1
ATOM 1333 C C . ILE A 1 186 ? -19.706 -3.699 23.140 1.00 94.25 186 ILE A C 1
ATOM 1335 O O . ILE A 1 186 ? -19.723 -4.869 23.522 1.00 94.25 186 ILE A O 1
ATOM 1339 N N . VAL A 1 187 ? -18.683 -3.159 22.483 1.00 92.88 187 VAL A N 1
ATOM 1340 C CA . VAL A 1 187 ? -17.436 -3.877 22.181 1.00 92.88 187 VAL A CA 1
ATOM 1341 C C . VAL A 1 187 ? -16.298 -3.475 23.110 1.00 92.88 187 VAL A C 1
ATOM 1343 O O . VAL A 1 187 ? -15.453 -4.307 23.416 1.00 92.88 187 VAL A O 1
ATOM 1346 N N . GLU A 1 188 ? -16.300 -2.230 23.578 1.00 92.00 188 GLU A N 1
ATOM 1347 C CA . GLU A 1 188 ? -15.226 -1.654 24.374 1.00 92.00 188 GLU A CA 1
ATOM 1348 C C . GLU A 1 188 ? -15.789 -0.553 25.275 1.00 92.00 188 GLU A C 1
ATOM 1350 O O . GLU A 1 188 ? -16.685 0.195 24.874 1.00 92.00 188 GLU A O 1
ATOM 1355 N N . VAL A 1 189 ? -15.276 -0.490 26.502 1.00 92.75 189 VAL A N 1
ATOM 1356 C CA . VAL A 1 189 ? -15.537 0.576 27.469 1.00 92.75 189 VAL A CA 1
ATOM 1357 C C . VAL A 1 189 ? -14.217 0.883 28.154 1.00 92.75 189 VAL A C 1
ATOM 1359 O O . VAL A 1 189 ? -13.626 -0.000 28.773 1.00 92.75 189 VAL A O 1
ATOM 1362 N N . GLU A 1 190 ? -13.790 2.137 28.082 1.00 91.25 190 GLU A N 1
ATOM 1363 C CA . GLU A 1 190 ? -12.613 2.631 28.786 1.00 91.25 190 GLU A CA 1
ATOM 1364 C C . GLU A 1 190 ? -13.026 3.753 29.742 1.00 91.25 190 GLU A C 1
ATOM 1366 O O . GLU A 1 190 ? -13.821 4.630 29.400 1.00 91.25 190 GLU A O 1
ATOM 1371 N N . THR A 1 191 ? -12.503 3.716 30.967 1.00 88.88 191 THR A N 1
ATOM 1372 C CA . THR A 1 191 ? -12.748 4.745 31.981 1.00 88.88 191 THR A CA 1
ATOM 1373 C C . THR A 1 191 ? -11.424 5.239 32.532 1.00 88.88 191 THR A C 1
ATOM 1375 O O . THR A 1 191 ? -10.681 4.466 33.137 1.00 88.88 191 THR A O 1
ATOM 1378 N N . LEU A 1 192 ? -11.157 6.534 32.378 1.00 89.06 192 LEU A N 1
ATOM 1379 C CA . LEU A 1 192 ? -9.955 7.175 32.898 1.00 89.06 192 LEU A CA 1
ATOM 1380 C C . LEU A 1 192 ? -10.344 8.149 34.020 1.00 89.06 192 LEU A C 1
ATOM 1382 O O . LEU A 1 192 ? -11.082 9.103 33.762 1.00 89.06 192 LEU A O 1
ATOM 1386 N N . PRO A 1 193 ? -9.887 7.939 35.269 1.00 85.25 193 PRO A N 1
ATOM 1387 C CA . PRO A 1 193 ? -10.119 8.902 36.333 1.00 85.25 193 PRO A CA 1
ATOM 1388 C C . PRO A 1 193 ? -9.324 10.179 36.047 1.00 85.25 193 PRO A C 1
ATOM 1390 O O . PRO A 1 193 ? -8.112 10.137 35.841 1.00 85.25 193 PRO A O 1
ATOM 1393 N N . LEU A 1 194 ? -10.008 11.322 36.054 1.00 81.25 194 LEU A N 1
ATOM 1394 C CA . LEU A 1 194 ? -9.372 12.628 35.923 1.00 81.25 194 LEU A CA 1
ATOM 1395 C C . LEU A 1 194 ? -9.184 13.231 37.320 1.00 81.25 194 LEU A C 1
ATOM 1397 O O . LEU A 1 194 ? -10.178 13.586 37.959 1.00 81.25 194 LEU A O 1
ATOM 1401 N N . PRO A 1 195 ? -7.944 13.341 37.826 1.00 75.00 195 PRO A N 1
ATOM 1402 C CA . PRO A 1 195 ? -7.700 14.035 39.077 1.00 75.00 195 PRO A CA 1
ATOM 1403 C C . PRO A 1 195 ? -7.990 15.525 38.887 1.00 75.00 195 PRO A C 1
ATOM 1405 O O . PRO A 1 195 ? -7.433 16.178 38.004 1.00 75.00 195 PRO A O 1
ATOM 1408 N N . VAL A 1 196 ? -8.853 16.076 39.734 1.00 65.69 196 VAL A N 1
ATOM 1409 C CA . VAL A 1 196 ? -8.993 17.525 39.867 1.00 65.69 196 VAL A CA 1
ATOM 1410 C C . VAL A 1 196 ? -7.842 17.987 40.753 1.00 65.69 196 VAL A C 1
ATOM 1412 O O . VAL A 1 196 ? -7.844 17.738 41.957 1.00 65.69 196 VAL A O 1
ATOM 1415 N N . SER A 1 197 ? -6.823 18.618 40.171 1.00 54.09 197 SER A N 1
ATOM 1416 C CA . SER 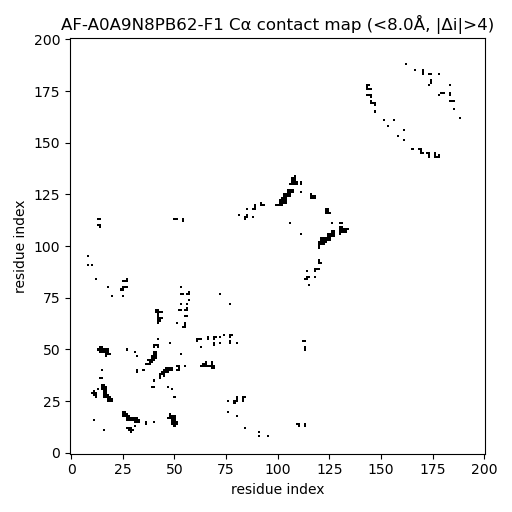A 1 197 ? -5.811 19.318 40.960 1.00 54.09 197 SER A CA 1
ATOM 1417 C C . SER A 1 197 ? -6.483 20.515 41.622 1.00 54.09 197 SER A C 1
ATOM 1419 O O . SER A 1 197 ? -6.628 21.574 41.015 1.00 54.09 197 SER A O 1
ATOM 1421 N N . THR A 1 198 ? -6.930 20.358 42.865 1.00 48.09 198 THR A N 1
ATOM 1422 C CA . THR A 1 198 ? -7.221 21.498 43.734 1.00 48.09 198 THR A CA 1
ATOM 1423 C C . THR A 1 198 ? -5.913 22.239 43.970 1.00 48.09 198 THR A C 1
ATOM 1425 O O . THR A 1 198 ? -5.111 21.836 44.812 1.00 48.09 198 THR A O 1
ATOM 1428 N N . THR A 1 199 ? -5.676 23.306 43.209 1.00 43.81 199 THR A N 1
ATOM 1429 C CA . THR A 1 199 ? -4.693 24.331 43.561 1.00 43.81 199 THR A CA 1
ATOM 1430 C C . THR A 1 199 ? -5.149 24.923 44.893 1.00 43.81 199 THR A C 1
ATOM 1432 O O . THR A 1 199 ? -6.100 25.701 44.936 1.00 43.81 199 THR A O 1
ATOM 1435 N N . GLN A 1 200 ? -4.549 24.463 45.993 1.00 42.16 200 GLN A N 1
ATOM 1436 C CA . GLN A 1 200 ? -4.705 25.099 47.297 1.00 42.16 200 GLN A CA 1
ATOM 1437 C C . GLN A 1 200 ? -4.088 26.499 47.204 1.00 42.16 200 GLN A C 1
ATOM 1439 O O . GLN A 1 200 ? -2.974 26.646 46.696 1.00 42.16 200 GLN A O 1
ATOM 1444 N N . GLY A 1 201 ? -4.877 27.502 47.594 1.00 40.19 201 GLY A N 1
ATOM 1445 C CA . GLY A 1 201 ? -4.456 28.900 47.700 1.00 40.19 201 GLY A CA 1
ATOM 1446 C C . GLY A 1 201 ? -3.634 29.190 48.944 1.00 40.19 201 GLY A C 1
ATOM 1447 O O . GLY A 1 201 ? -3.426 28.262 49.758 1.00 40.19 201 GLY A O 1
#

pLDDT: mean 90.45, std 10.8, range [38.5, 98.25]

Solvent-accessible surface area (backbone atoms only — not comparable to full-atom values): 12400 Å² total; per-residue (Å²): 135,87,75,96,65,83,91,79,88,86,72,54,75,45,52,30,14,34,48,45,84,50,98,94,47,54,46,67,36,72,54,57,55,56,93,43,33,74,56,36,22,28,27,49,74,26,86,42,51,19,44,47,34,46,41,39,60,68,32,92,87,54,91,62,73,42,62,79,62,33,69,83,61,49,73,66,55,38,51,42,43,53,52,46,53,47,52,56,51,31,53,50,52,60,72,68,48,93,56,90,68,57,43,76,44,80,41,54,37,77,48,40,75,70,55,71,75,72,53,74,69,39,70,43,58,42,71,56,95,61,16,67,48,42,70,60,53,52,61,72,69,54,73,71,70,55,86,78,87,83,90,77,82,61,88,87,45,56,69,68,60,52,51,54,48,52,51,52,52,27,50,49,50,14,33,78,70,68,32,59,75,92,74,65,75,90,88,80,87,88,85,78,90,77,82,78,81,78,79,79,128

Nearest PDB structures (foldseek):
  5l9w-assembly2_B  TM=5.653E-01  e=2.687E-03  Aromatoleum aromaticum EbN1

InterPro domains:
  IPR043129 ATPase, nucleotide binding domain [SSF53067] (2-142)
  IPR045079 Oxoprolinase-like [PTHR11365] (1-197)

Mean predicted aligned error: 7.63 Å

Sequence (201 aa):
MNFSYPDVKSIGLGGGSIVREHDAGTTVGPDSVGYKIQTEALVFGGNVATTTDYTVAGNGNITIGDRSQVQHLSPSGISSFKAKVKAMLEKVVDTMKTSPEDLPVLLVGGGAVIAPDELIGTSRVIKPEYSGVANAIGAAIARVSAVIDTVKSTESRSVADLVAQISKEAMQKAVESGAAQDSVKIVEVETLPLPVSTTQG